Protein AF-A0A0S8BX78-F1 (afdb_monomer_lite)

Secondary structure (DSSP, 8-state):
------PPP-------------------------------HHHHHHHHHHHHHHHHHHHTT-HHHHHHHHHHHHHHS--HHHHHHHHHHHHHHT-HHHHHHHHHHHHHH-TT-HHHHHHHHHHHHHHHTTSEEEEEEESS--EEEETTEEESSSEEEE-TTS-EEEEEEETTEEEEEEE---TT-EEEEEE-PPPPPPPPPBPHHHHHHHHHHHHHHHHHHHHHHHHHHHTHHHHHHHHHHHTS-----TTSPPHHHHHHHHHHHHHHHHHHHHHHHHHHHHHHHHHHHHHHHB--S---S---S--EEEEEEEETTEEEEEEEE--

Sequence (327 aa):
METTARYPCWVALTALTVSLFVGVGARAQDTGQGRVEQASVEDRAKAAEAYDEGTAAYLAQDYDLAAHWFERAYRLVPTSAALLQAVRAYHKAGESIGAANLALELRNSYPNDERARAASDAVIESVKAENVLVDVRCDEQCTIEVDGTVLRHPVFFTTPDVEHSIKAAFASGETSTFVKGSPGDSEDLTLRAPVPPPPPPIPRSAFFSSLGATVALGAVTVWSGIDANKGVSAYESAARSASSPGINDGDSPTPAEQAQALLEDGQSAERRTNILIGVTAAMAATTAVLGVFTNWKGESRERASKRVEPSIGVTKRGGAVALKGRF

Foldseek 3Di:
DDDDDDDDDDDPDPPPPPDPDPDPDPDPPPPPDDDPPPQDPVLQVQLVVLQVQLVVCVVVVVLVSSLVSLVSSCVSPNDLVSLLSNLVSCVSVVVLQSSLLSLVVSCVVCVPPPVSVVSNVVSNVVQQQQWEKEAEAEPDDWFKDKQNRTDPHRIGTDHAPDKIKIKIQDPQGIDIDIDHHHGNHYHYHYDYRPDRDDPDFQEVVVLVVLVVVLVVLVVVLVVLVVVLVVLVVVLVVLVVQLVDPDDDDDDDPRSVSSNVVSVVVSVVSVVVSVVSVVVSVVSVVVSVVSVVRHPPPDPDPPDPDKDFDWDWDQDPVGIDIDTDIDD

Structure (mmCIF, N/CA/C/O backbone):
data_AF-A0A0S8BX78-F1
#
_entry.id   AF-A0A0S8BX78-F1
#
loop_
_atom_site.group_PDB
_atom_site.id
_atom_site.type_symbol
_atom_site.label_atom_id
_atom_site.label_alt_id
_atom_site.label_comp_id
_atom_site.label_asym_id
_atom_site.label_entity_id
_atom_site.label_seq_id
_atom_site.pdbx_PDB_ins_code
_atom_site.Cartn_x
_atom_site.Cartn_y
_atom_site.Cartn_z
_atom_site.occupancy
_atom_site.B_iso_or_equiv
_atom_site.auth_seq_id
_atom_site.auth_comp_id
_atom_site.auth_asym_id
_atom_site.auth_atom_id
_atom_site.pdbx_PDB_model_num
ATOM 1 N N . MET A 1 1 ? 18.422 55.596 1.328 1.00 46.06 1 MET A N 1
ATOM 2 C CA . MET A 1 1 ? 19.528 54.634 1.130 1.00 46.06 1 MET A CA 1
ATOM 3 C C . MET A 1 1 ? 18.883 53.288 0.870 1.00 46.06 1 MET A C 1
ATOM 5 O O . MET A 1 1 ? 18.581 52.561 1.803 1.00 46.06 1 MET A O 1
ATOM 9 N N . GLU A 1 2 ? 18.540 53.050 -0.391 1.00 42.41 2 GLU A N 1
ATOM 10 C CA . GLU A 1 2 ? 17.845 51.849 -0.849 1.00 42.41 2 GLU A CA 1
ATOM 11 C C . GLU A 1 2 ? 18.885 50.836 -1.326 1.00 42.41 2 GLU A C 1
ATOM 13 O O . GLU A 1 2 ? 19.679 51.117 -2.224 1.00 42.41 2 GLU A O 1
ATOM 18 N N . THR A 1 3 ? 18.914 49.667 -0.697 1.00 49.56 3 THR A N 1
ATOM 19 C CA . THR A 1 3 ? 19.756 48.536 -1.086 1.00 49.56 3 THR A CA 1
ATOM 20 C C . THR A 1 3 ? 18.933 47.570 -1.932 1.00 49.56 3 THR A C 1
ATOM 22 O O . THR A 1 3 ? 18.225 46.704 -1.429 1.00 49.56 3 THR A O 1
ATOM 25 N N . THR A 1 4 ? 19.029 47.716 -3.252 1.00 52.94 4 THR A N 1
ATOM 26 C CA . THR A 1 4 ? 18.496 46.759 -4.229 1.00 52.94 4 THR A CA 1
ATOM 27 C C . THR A 1 4 ? 19.297 45.456 -4.198 1.00 52.94 4 THR A C 1
ATOM 29 O O . THR A 1 4 ? 20.439 45.412 -4.664 1.00 52.94 4 THR A O 1
ATOM 32 N N . ALA A 1 5 ? 18.691 44.389 -3.676 1.00 51.84 5 ALA A N 1
ATOM 33 C CA . ALA A 1 5 ? 19.194 43.024 -3.780 1.00 51.84 5 ALA A CA 1
ATOM 34 C C . ALA A 1 5 ? 18.906 42.464 -5.185 1.00 51.84 5 ALA A C 1
ATOM 36 O O . ALA A 1 5 ? 17.756 42.363 -5.610 1.00 51.84 5 ALA A O 1
ATOM 37 N N . ARG A 1 6 ? 19.967 42.120 -5.922 1.00 51.84 6 ARG A N 1
ATOM 38 C CA . ARG A 1 6 ? 19.891 41.440 -7.222 1.00 51.84 6 ARG A CA 1
ATOM 39 C C . ARG A 1 6 ? 19.788 39.933 -6.993 1.00 51.84 6 ARG A C 1
ATOM 41 O O . ARG A 1 6 ? 20.733 39.329 -6.493 1.00 51.84 6 ARG A O 1
ATOM 48 N N . TYR A 1 7 ? 18.671 39.333 -7.389 1.00 46.53 7 TYR A N 1
ATOM 49 C CA . TYR A 1 7 ? 18.535 37.879 -7.485 1.00 46.53 7 TYR A CA 1
ATOM 50 C C . TYR A 1 7 ? 19.183 37.370 -8.786 1.00 46.53 7 TYR A C 1
ATOM 52 O O . TYR A 1 7 ? 19.018 38.010 -9.829 1.00 46.53 7 TYR A O 1
ATOM 60 N N . PRO A 1 8 ? 19.918 36.243 -8.764 1.00 50.59 8 PRO A N 1
ATOM 61 C CA . PRO A 1 8 ? 20.434 35.629 -9.975 1.00 50.59 8 PRO A CA 1
ATOM 62 C C . PRO A 1 8 ? 19.311 34.937 -10.756 1.00 50.59 8 PRO A C 1
ATOM 64 O O . PRO A 1 8 ? 18.471 34.221 -10.213 1.00 50.59 8 PRO A O 1
ATOM 67 N N . CYS A 1 9 ? 19.337 35.201 -12.057 1.00 40.66 9 CYS A N 1
ATOM 68 C CA . CYS A 1 9 ? 18.458 34.692 -13.095 1.00 40.66 9 CYS A CA 1
ATOM 69 C C . CYS A 1 9 ? 18.459 33.153 -13.111 1.00 40.66 9 CYS A C 1
ATOM 71 O O . CYS A 1 9 ? 19.505 32.532 -13.307 1.00 40.66 9 CYS A O 1
ATOM 73 N N . TRP A 1 10 ? 17.290 32.543 -12.906 1.00 40.41 10 TRP A N 1
ATOM 74 C CA . TRP A 1 10 ? 17.078 31.114 -13.113 1.00 40.41 10 TRP A CA 1
ATOM 75 C C . TRP A 1 10 ? 17.166 30.808 -14.610 1.00 40.41 10 TRP A C 1
ATOM 77 O O . TRP A 1 10 ? 16.318 31.225 -15.398 1.00 40.41 10 TRP A O 1
ATOM 87 N N . VAL A 1 11 ? 18.209 30.079 -15.001 1.00 45.53 11 VAL A N 1
ATOM 88 C CA . VAL A 1 11 ? 18.328 29.494 -16.336 1.00 45.53 11 VAL A CA 1
ATOM 89 C C . VAL A 1 11 ? 17.288 28.382 -16.442 1.00 45.53 11 VAL A C 1
ATOM 91 O O . VAL A 1 11 ? 17.397 27.348 -15.784 1.00 45.53 11 VAL A O 1
ATOM 94 N N . ALA A 1 12 ? 16.265 28.620 -17.259 1.00 45.59 12 ALA A N 1
ATOM 95 C CA . ALA A 1 12 ? 15.307 27.613 -17.681 1.00 45.59 12 ALA A CA 1
ATOM 96 C C . ALA A 1 12 ? 16.049 26.515 -18.458 1.00 45.59 12 ALA A C 1
ATOM 98 O O . ALA A 1 12 ? 16.457 26.710 -19.603 1.00 45.59 12 ALA A O 1
ATOM 99 N N . LEU A 1 13 ? 16.259 25.369 -17.809 1.00 44.03 13 LEU A N 1
ATOM 100 C CA . LEU A 1 13 ? 16.788 24.171 -18.444 1.00 44.03 13 LEU A CA 1
ATOM 101 C C . LEU A 1 13 ? 15.640 23.511 -19.219 1.00 44.03 13 LEU A C 1
ATOM 103 O O . LEU A 1 13 ? 14.789 22.826 -18.655 1.00 44.03 13 LEU A O 1
ATOM 107 N N . THR A 1 14 ? 15.586 23.761 -20.521 1.00 44.47 14 THR A N 1
ATOM 108 C CA . THR A 1 14 ? 14.726 23.034 -21.452 1.00 44.47 14 THR A CA 1
ATOM 109 C C . THR A 1 14 ? 15.216 21.591 -21.551 1.00 44.47 14 THR A C 1
ATOM 111 O O . THR A 1 14 ? 16.241 21.295 -22.164 1.00 44.47 14 THR A O 1
ATOM 114 N N . ALA A 1 15 ? 14.489 20.673 -20.915 1.00 39.81 15 ALA A N 1
ATOM 115 C CA . ALA A 1 15 ? 14.693 19.241 -21.069 1.00 39.81 15 ALA A CA 1
ATOM 116 C C . ALA A 1 15 ? 14.306 18.827 -22.498 1.00 39.81 15 ALA A C 1
ATOM 118 O O . ALA A 1 15 ? 13.129 18.691 -22.826 1.00 39.81 15 ALA A O 1
ATOM 119 N N . LEU A 1 16 ? 15.308 18.652 -23.360 1.00 41.78 16 LEU A N 1
ATOM 120 C CA . LEU A 1 16 ? 15.144 18.058 -24.682 1.00 41.78 16 LEU A CA 1
ATOM 121 C C . LEU A 1 16 ? 15.186 16.529 -24.522 1.00 41.78 16 LEU A C 1
ATOM 123 O O . LEU A 1 16 ? 16.234 15.894 -24.621 1.00 41.78 16 LEU A O 1
ATOM 127 N N . THR A 1 17 ? 14.041 15.931 -24.205 1.00 40.44 17 THR A N 1
ATOM 128 C CA . THR A 1 17 ? 13.847 14.476 -24.177 1.00 40.44 17 THR A CA 1
ATOM 129 C C . THR A 1 17 ? 13.795 13.938 -25.608 1.00 40.44 17 THR A C 1
ATOM 131 O O . THR A 1 17 ? 12.734 13.820 -26.216 1.00 40.44 17 THR A O 1
ATOM 134 N N . VAL A 1 18 ? 14.955 13.583 -26.165 1.00 43.44 18 VAL A N 1
ATOM 135 C CA .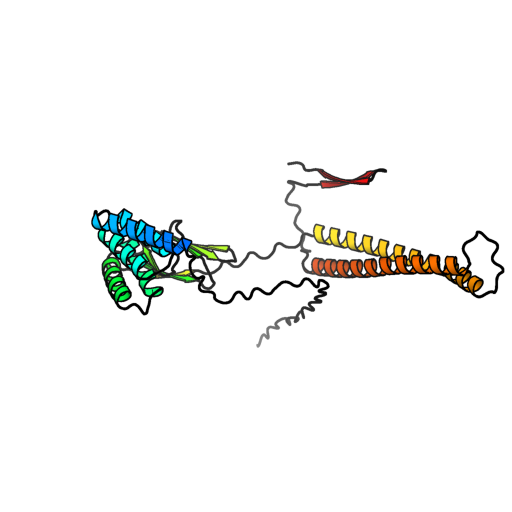 VAL A 1 18 ? 15.037 12.779 -27.395 1.00 43.44 18 VAL A CA 1
ATOM 136 C C . VAL A 1 18 ? 14.676 11.337 -27.044 1.00 43.44 18 VAL A C 1
ATOM 138 O O . VAL A 1 18 ? 15.519 10.535 -26.651 1.00 43.44 18 VAL A O 1
ATOM 141 N N . SER A 1 19 ? 13.388 11.020 -27.154 1.00 39.34 19 SER A N 1
ATOM 142 C CA . SER A 1 19 ? 12.871 9.656 -27.037 1.00 39.34 19 SER A CA 1
ATOM 143 C C . SER A 1 19 ? 12.977 8.958 -28.395 1.00 39.34 19 SER A C 1
ATOM 145 O O . SER A 1 19 ? 12.055 9.016 -29.203 1.00 39.34 19 SER A O 1
ATOM 147 N N . LEU A 1 20 ? 14.104 8.297 -28.665 1.00 45.53 20 LEU A N 1
ATOM 148 C CA . LEU A 1 20 ? 14.215 7.331 -29.763 1.00 45.53 20 LEU A CA 1
ATOM 149 C C . LEU A 1 20 ? 13.703 5.968 -29.273 1.00 45.53 20 LEU A C 1
ATOM 151 O O . LEU A 1 20 ? 14.467 5.109 -28.843 1.00 45.53 20 LEU A O 1
ATOM 155 N N . PHE A 1 21 ? 12.382 5.787 -29.325 1.00 41.75 21 PHE A N 1
ATOM 156 C CA . PHE A 1 21 ? 11.747 4.475 -29.213 1.00 41.75 21 PHE A CA 1
ATOM 157 C C . PHE A 1 21 ? 11.795 3.780 -30.579 1.00 41.75 21 PHE A C 1
ATOM 159 O O . PHE A 1 21 ? 10.963 4.041 -31.444 1.00 41.75 21 PHE A O 1
ATOM 166 N N . VAL A 1 22 ? 12.741 2.858 -30.768 1.00 48.12 22 VAL A N 1
ATOM 167 C CA . VAL A 1 22 ? 12.609 1.791 -31.771 1.00 48.12 22 VAL A CA 1
ATOM 168 C C . VAL A 1 22 ? 12.434 0.484 -31.012 1.00 48.12 22 VAL A C 1
ATOM 170 O O . VAL A 1 22 ? 13.380 -0.098 -30.494 1.00 48.12 22 VAL A O 1
ATOM 173 N N . GLY A 1 23 ? 11.175 0.074 -30.901 1.00 44.00 23 GLY A N 1
ATOM 174 C CA . GLY A 1 23 ? 10.747 -1.139 -30.222 1.00 44.00 23 GLY A CA 1
ATOM 175 C C . GLY A 1 23 ? 9.238 -1.285 -30.347 1.00 44.00 23 GLY A C 1
ATOM 176 O O . GLY A 1 23 ? 8.506 -1.010 -29.401 1.00 44.00 23 GLY A O 1
ATOM 177 N N . VAL A 1 24 ? 8.779 -1.680 -31.538 1.00 45.78 24 VAL A N 1
ATOM 178 C CA . VAL A 1 24 ? 7.400 -2.112 -31.798 1.00 45.78 24 VAL A CA 1
ATOM 179 C C . VAL A 1 24 ? 7.182 -3.430 -31.052 1.00 45.78 24 VAL A C 1
ATOM 181 O O . VAL A 1 24 ? 7.385 -4.513 -31.586 1.00 45.78 24 VAL A O 1
ATOM 184 N N . GLY A 1 25 ? 6.832 -3.331 -29.776 1.00 45.66 25 GLY A N 1
ATOM 185 C CA . GLY A 1 25 ? 6.229 -4.409 -29.008 1.00 45.66 25 GLY A CA 1
ATOM 186 C C . GLY A 1 25 ? 4.798 -4.002 -28.717 1.00 45.66 25 GLY A C 1
ATOM 187 O O . GLY A 1 25 ? 4.579 -3.092 -27.920 1.00 45.66 25 GLY A O 1
ATOM 188 N N . ALA A 1 26 ? 3.834 -4.645 -29.375 1.00 42.53 26 ALA A N 1
ATOM 189 C CA . ALA A 1 26 ? 2.419 -4.515 -29.059 1.00 42.53 26 ALA A CA 1
ATOM 190 C C . ALA A 1 26 ? 2.183 -5.001 -27.620 1.00 42.53 26 ALA A C 1
ATOM 192 O O . ALA A 1 26 ? 1.949 -6.181 -27.372 1.00 42.53 26 ALA A O 1
ATOM 193 N N . ARG A 1 27 ? 2.303 -4.095 -26.648 1.00 45.88 27 ARG A N 1
ATOM 194 C CA . ARG A 1 27 ? 1.786 -4.300 -25.299 1.00 45.88 27 ARG A CA 1
ATOM 195 C C . ARG A 1 27 ? 0.329 -3.877 -25.327 1.00 45.88 27 ARG A C 1
ATOM 197 O O . ARG A 1 27 ? 0.034 -2.696 -25.495 1.00 45.88 27 ARG A O 1
ATOM 204 N N . ALA A 1 28 ? -0.557 -4.861 -25.209 1.00 44.25 28 ALA A N 1
ATOM 205 C CA . ALA A 1 28 ? -1.954 -4.638 -24.886 1.00 44.25 28 ALA A CA 1
ATOM 206 C C . ALA A 1 28 ? -2.015 -3.711 -23.664 1.00 44.25 28 ALA A C 1
ATOM 208 O O . ALA A 1 28 ? -1.487 -4.035 -22.600 1.00 44.25 28 ALA A O 1
ATOM 209 N N . GLN A 1 29 ? -2.579 -2.523 -23.862 1.00 44.28 29 GLN A N 1
ATOM 210 C CA . GLN A 1 29 ? -2.921 -1.616 -22.781 1.00 44.28 29 GLN A CA 1
ATOM 211 C C . GLN A 1 29 ? -4.093 -2.250 -22.037 1.00 44.28 29 GLN A C 1
ATOM 213 O O . GLN A 1 29 ? -5.240 -2.139 -22.461 1.00 44.28 29 GLN A O 1
ATOM 218 N N . ASP A 1 30 ? -3.780 -2.968 -20.963 1.00 44.75 30 ASP A N 1
ATOM 219 C CA . ASP A 1 30 ? -4.755 -3.338 -19.951 1.00 44.75 30 ASP A CA 1
ATOM 220 C C . ASP A 1 30 ? -5.164 -2.046 -19.237 1.00 44.75 30 ASP A C 1
ATOM 222 O O . ASP A 1 30 ? -4.417 -1.458 -18.450 1.00 44.75 30 ASP A O 1
ATOM 226 N N . THR A 1 31 ? -6.308 -1.507 -19.641 1.00 45.69 31 THR A N 1
ATOM 227 C CA . THR A 1 31 ? -6.918 -0.331 -19.033 1.00 45.69 31 THR A CA 1
ATOM 228 C C . THR A 1 31 ? -7.372 -0.700 -17.626 1.00 45.69 31 THR A C 1
ATOM 230 O O . THR A 1 31 ? -8.485 -1.183 -17.429 1.00 45.69 31 THR A O 1
ATOM 233 N N . GLY A 1 32 ? -6.499 -0.456 -16.647 1.00 43.47 32 GLY A N 1
ATOM 234 C CA . GLY A 1 32 ? -6.769 -0.537 -15.212 1.00 43.47 32 GLY A CA 1
ATOM 235 C C . GLY A 1 32 ? -7.762 0.529 -14.746 1.00 43.47 32 GLY A C 1
ATOM 236 O O . GLY A 1 32 ? -7.410 1.444 -14.008 1.00 43.47 32 GLY A O 1
ATOM 237 N N . GLN A 1 33 ? -9.012 0.420 -15.191 1.00 39.88 33 GLN A N 1
ATOM 238 C CA . GLN A 1 33 ? -10.144 1.185 -14.684 1.00 39.88 33 GLN A CA 1
ATOM 239 C C . GLN A 1 33 ? -11.211 0.225 -14.149 1.00 39.88 33 GLN A C 1
ATOM 241 O O . GLN A 1 33 ? -11.991 -0.355 -14.896 1.00 39.88 33 GLN A O 1
ATOM 246 N N . GLY A 1 34 ? -11.254 0.102 -12.820 1.00 41.03 34 GLY A N 1
ATOM 247 C CA . GLY A 1 34 ? -12.516 0.035 -12.081 1.00 41.03 34 GLY A CA 1
ATOM 248 C C . GLY A 1 34 ? -13.392 -1.198 -12.282 1.00 41.03 34 GLY A C 1
ATOM 249 O O . GLY A 1 34 ? -14.615 -1.075 -12.273 1.00 41.03 34 GLY A O 1
ATOM 250 N N . ARG A 1 35 ? -12.814 -2.396 -12.398 1.00 40.59 35 ARG A N 1
ATOM 251 C CA . ARG A 1 35 ? -13.567 -3.598 -12.033 1.00 40.59 35 ARG A CA 1
ATOM 252 C C . ARG A 1 35 ? -13.626 -3.594 -10.509 1.00 40.59 35 ARG A C 1
ATOM 254 O O . ARG A 1 35 ? -12.611 -3.817 -9.863 1.00 40.59 35 ARG A O 1
ATOM 261 N N . VAL A 1 36 ? -14.799 -3.335 -9.933 1.00 51.31 36 VAL A N 1
ATOM 262 C CA . VAL A 1 36 ? -15.141 -3.985 -8.663 1.00 51.31 36 VAL A CA 1
ATOM 263 C C . VAL A 1 36 ? -14.897 -5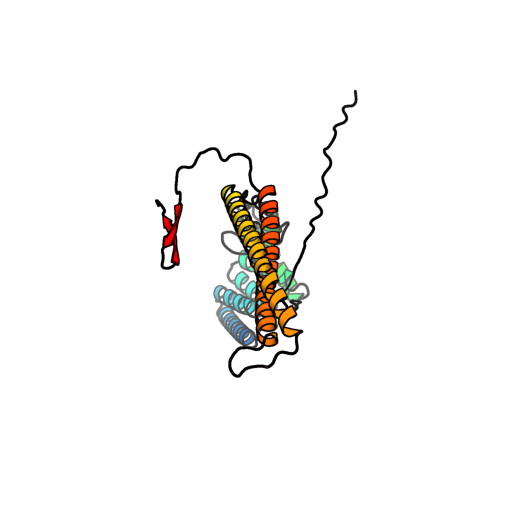.458 -8.954 1.00 51.31 36 VAL A C 1
ATOM 265 O O . VAL A 1 36 ? -15.633 -6.044 -9.751 1.00 51.31 36 VAL A O 1
ATOM 268 N N . GLU A 1 37 ? -13.763 -5.982 -8.495 1.00 58.84 37 GLU A N 1
ATOM 269 C CA . GLU A 1 37 ? -13.347 -7.350 -8.752 1.00 58.84 37 GLU A CA 1
ATOM 270 C C . GLU A 1 37 ? -14.472 -8.215 -8.203 1.00 58.84 37 GLU A C 1
ATOM 272 O O . GLU A 1 37 ? -14.696 -8.287 -6.997 1.00 58.84 37 GLU A O 1
ATOM 277 N N . GLN A 1 38 ? -15.321 -8.715 -9.104 1.00 74.25 38 GLN A N 1
ATOM 278 C CA . GLN A 1 38 ? -16.471 -9.499 -8.703 1.00 74.25 38 GLN A CA 1
ATOM 279 C C . GLN A 1 38 ? -15.888 -10.722 -8.019 1.00 74.25 38 GLN A C 1
ATOM 281 O O . GLN A 1 38 ? -15.295 -11.555 -8.702 1.00 74.25 38 GLN A O 1
ATOM 286 N N . ALA A 1 39 ? -16.037 -10.788 -6.692 1.00 84.94 39 ALA A N 1
ATOM 287 C CA . ALA A 1 39 ? -15.497 -11.871 -5.885 1.00 84.94 39 ALA A CA 1
ATOM 288 C C . ALA A 1 39 ? -15.790 -13.204 -6.569 1.00 84.94 39 ALA A C 1
ATOM 290 O O . ALA A 1 39 ? -16.922 -13.414 -7.052 1.00 84.94 39 ALA A O 1
ATOM 291 N N . SER A 1 40 ? -14.768 -14.055 -6.657 1.00 93.25 40 SER A N 1
ATOM 292 C CA . SER A 1 40 ? -14.866 -15.314 -7.382 1.00 93.25 40 SER A CA 1
ATOM 293 C C . SER A 1 40 ? -15.973 -16.187 -6.779 1.00 93.25 40 SER A C 1
ATOM 295 O O . SER A 1 40 ? -16.384 -16.009 -5.630 1.00 93.25 40 SER A O 1
ATOM 297 N N . VAL A 1 41 ? -16.498 -17.138 -7.557 1.00 94.19 41 VAL A N 1
ATOM 298 C CA . VAL A 1 41 ? -17.489 -18.099 -7.034 1.00 94.19 41 VAL A CA 1
ATOM 299 C C . VAL A 1 41 ? -16.920 -18.850 -5.824 1.00 94.19 41 VAL A C 1
ATOM 301 O O . VAL A 1 41 ? -17.645 -19.106 -4.865 1.00 94.19 41 VAL A O 1
ATOM 304 N N . GLU A 1 42 ? -15.618 -19.135 -5.847 1.00 95.62 42 GLU A N 1
ATOM 305 C CA . GLU A 1 42 ? -14.897 -19.769 -4.747 1.00 95.62 42 GLU A CA 1
ATOM 306 C C . GLU A 1 42 ? -14.849 -18.881 -3.493 1.00 95.62 42 GLU A C 1
ATOM 308 O O . GLU A 1 42 ? -15.159 -19.359 -2.402 1.00 95.62 42 GLU A O 1
ATOM 313 N N . ASP A 1 43 ? -14.547 -17.586 -3.631 1.00 95.69 43 ASP A N 1
ATOM 314 C CA . ASP A 1 43 ? -14.509 -16.655 -2.492 1.00 95.69 43 ASP A CA 1
ATOM 315 C C . ASP A 1 43 ? -15.885 -16.483 -1.852 1.00 95.69 43 ASP A C 1
ATOM 317 O O . ASP A 1 43 ? -15.998 -16.427 -0.629 1.00 95.69 43 ASP A O 1
ATOM 321 N N . ARG A 1 44 ? -16.953 -16.472 -2.660 1.00 95.94 44 ARG A N 1
ATOM 322 C CA . ARG A 1 44 ? -18.334 -16.430 -2.152 1.00 95.94 44 ARG A CA 1
ATOM 323 C C . ARG A 1 44 ? -18.696 -17.678 -1.362 1.00 95.94 44 ARG A C 1
ATOM 325 O O . ARG A 1 44 ? -19.341 -17.552 -0.326 1.00 95.94 44 ARG A O 1
ATOM 332 N N . ALA A 1 45 ? -18.280 -18.857 -1.823 1.00 96.88 45 ALA A N 1
ATOM 333 C CA . ALA A 1 45 ? -18.506 -20.104 -1.098 1.00 96.88 45 ALA A CA 1
ATOM 334 C C . ALA A 1 45 ? -17.757 -20.111 0.246 1.00 96.88 45 ALA A C 1
ATOM 336 O O . ALA A 1 45 ? -18.365 -20.378 1.279 1.00 96.88 45 ALA A O 1
ATOM 337 N N . LYS A 1 46 ? -16.476 -19.717 0.251 1.00 97.88 46 LYS A N 1
ATOM 338 C CA . LYS A 1 46 ? -15.663 -19.598 1.475 1.00 97.88 46 LYS A CA 1
ATOM 339 C C . LYS A 1 46 ? -16.202 -18.542 2.444 1.00 97.88 46 LYS A C 1
ATOM 341 O O . LYS A 1 46 ? -16.124 -18.722 3.655 1.00 97.88 46 LYS A O 1
ATOM 346 N N . ALA A 1 47 ? -16.725 -17.429 1.930 1.00 97.69 47 ALA A N 1
ATOM 347 C CA . ALA A 1 47 ? -17.331 -16.389 2.754 1.00 97.69 47 ALA A CA 1
ATOM 348 C C . ALA A 1 47 ? -18.643 -16.858 3.393 1.00 97.69 47 ALA A C 1
ATOM 350 O O . ALA A 1 47 ? -18.878 -16.556 4.559 1.00 97.69 47 ALA A O 1
ATOM 351 N N . ALA A 1 48 ? -19.471 -17.607 2.655 1.00 98.06 48 ALA A N 1
ATOM 352 C CA . ALA A 1 48 ? -20.692 -18.206 3.188 1.00 98.06 48 ALA A CA 1
ATOM 353 C C . ALA A 1 48 ? -20.379 -19.217 4.300 1.00 98.06 48 ALA A C 1
ATOM 355 O O . ALA A 1 48 ? -20.932 -19.101 5.387 1.00 98.06 48 ALA A O 1
ATOM 356 N N . GLU A 1 49 ? -19.418 -20.117 4.071 1.00 98.38 49 GLU A N 1
ATOM 357 C CA . GLU A 1 49 ? -18.936 -21.065 5.086 1.00 98.38 49 GLU A CA 1
ATOM 358 C C . GLU A 1 49 ? -18.444 -20.338 6.348 1.00 98.38 49 GLU A C 1
ATOM 360 O O . GLU A 1 49 ? -18.886 -20.637 7.452 1.00 98.38 49 GLU A O 1
ATOM 365 N N . ALA A 1 50 ? -17.599 -19.311 6.196 1.00 98.56 50 ALA A N 1
ATOM 366 C CA . ALA A 1 50 ? -17.129 -18.514 7.329 1.00 98.56 50 ALA A CA 1
ATOM 367 C C . ALA A 1 50 ? -18.274 -17.792 8.068 1.00 98.56 50 ALA A C 1
ATOM 369 O O . ALA A 1 50 ? -18.229 -17.657 9.288 1.00 98.56 50 ALA A O 1
ATOM 370 N N . TYR A 1 51 ? -19.302 -17.325 7.358 1.00 98.62 51 TYR A N 1
ATOM 371 C CA . TYR A 1 51 ? -20.463 -16.683 7.975 1.00 98.62 51 TYR A CA 1
ATOM 372 C C . TYR A 1 51 ? -21.322 -17.685 8.765 1.00 98.62 51 TYR A C 1
ATOM 374 O O . TYR A 1 51 ? -21.820 -17.354 9.847 1.00 98.62 51 TYR A O 1
ATOM 382 N N . ASP A 1 52 ? -21.474 -18.908 8.255 1.00 98.62 52 ASP A N 1
ATOM 383 C CA . ASP A 1 52 ? -22.189 -19.992 8.930 1.00 98.62 52 ASP A CA 1
ATOM 384 C C . ASP A 1 52 ? -21.458 -20.415 10.215 1.00 98.62 52 ASP A C 1
ATOM 386 O O . ASP A 1 52 ? -22.084 -20.480 11.276 1.00 98.62 52 ASP A O 1
ATOM 390 N N . GLU A 1 53 ? -20.132 -20.584 10.159 1.00 98.75 53 GLU A N 1
ATOM 391 C CA . GLU A 1 53 ? -19.286 -20.855 11.334 1.00 98.75 53 GLU A CA 1
ATOM 392 C C . GLU A 1 53 ? -19.379 -19.728 12.377 1.00 98.75 53 GLU A C 1
ATOM 394 O O . GLU A 1 53 ? -19.565 -19.980 13.570 1.00 98.75 53 GLU A O 1
ATOM 399 N N . GLY A 1 54 ? -19.346 -18.465 11.934 1.00 98.62 54 GLY A N 1
ATOM 400 C CA . GLY A 1 54 ? -19.539 -17.312 12.817 1.00 98.62 54 GLY A CA 1
ATOM 401 C C . GLY A 1 54 ? -20.914 -17.303 13.484 1.00 98.62 54 GLY A C 1
ATOM 402 O O . GLY A 1 54 ? -21.034 -17.009 14.674 1.00 98.62 54 GLY A O 1
ATOM 403 N N . THR A 1 55 ? -21.959 -17.690 12.752 1.00 98.75 55 THR A N 1
ATOM 404 C CA . THR A 1 55 ? -23.324 -17.796 13.284 1.00 98.75 55 THR A CA 1
ATOM 405 C C . THR A 1 55 ? -23.435 -18.918 14.314 1.00 98.75 55 THR A C 1
ATOM 407 O O . THR A 1 55 ? -24.027 -18.712 15.375 1.00 98.75 55 THR A O 1
ATOM 410 N N . ALA A 1 56 ? -22.846 -20.084 14.040 1.00 98.62 56 ALA A N 1
ATOM 411 C CA . ALA A 1 56 ? -22.818 -21.207 14.970 1.00 98.62 56 ALA A CA 1
ATOM 412 C C . ALA A 1 56 ? -22.097 -20.838 16.279 1.00 98.62 56 ALA A C 1
ATOM 414 O O . ALA A 1 56 ? -22.659 -21.040 17.358 1.00 98.62 56 ALA A O 1
ATOM 415 N N . ALA A 1 57 ? -20.916 -20.216 16.192 1.00 98.69 57 ALA A N 1
ATOM 416 C CA . ALA A 1 57 ? -20.168 -19.725 17.352 1.00 98.69 57 ALA A CA 1
ATOM 417 C C . ALA A 1 57 ? -20.964 -18.675 18.150 1.00 98.69 57 ALA A C 1
ATOM 419 O O . ALA A 1 57 ? -21.067 -18.760 19.374 1.00 98.69 57 ALA A O 1
ATOM 420 N N . TYR A 1 58 ? -21.631 -17.742 17.463 1.0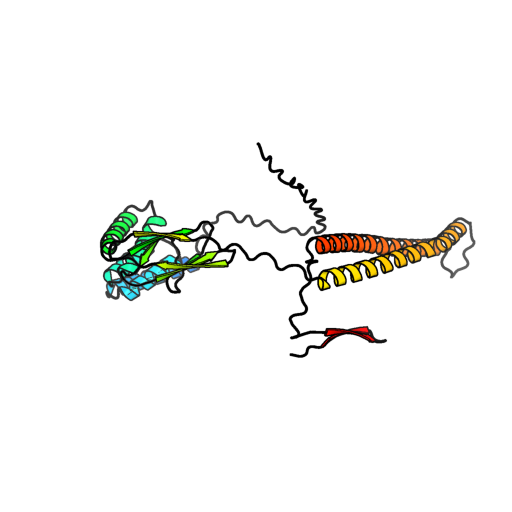0 98.69 58 TYR A N 1
ATOM 421 C CA . TYR A 1 58 ? -22.451 -16.714 18.108 1.00 98.69 58 TYR A CA 1
ATOM 422 C C . TYR A 1 58 ? -23.634 -17.312 18.883 1.00 98.69 58 TYR A C 1
ATOM 424 O O . TYR A 1 58 ? -23.949 -16.864 19.987 1.00 98.69 58 TYR A O 1
ATOM 432 N N . LEU A 1 59 ? -24.297 -18.328 18.319 1.00 98.31 59 LEU A N 1
ATOM 433 C CA . LEU A 1 59 ? -25.387 -19.055 18.979 1.00 98.31 59 LEU A CA 1
ATOM 434 C C . LEU A 1 59 ? -24.893 -19.869 20.180 1.00 98.31 59 LEU A C 1
ATOM 436 O O . LEU A 1 59 ? -25.616 -19.992 21.168 1.00 98.31 59 LEU A O 1
ATOM 440 N N . ALA A 1 60 ? -23.660 -20.372 20.117 1.00 98.50 60 ALA A N 1
ATOM 441 C CA . ALA A 1 60 ? -22.973 -21.017 21.231 1.00 98.50 60 ALA A CA 1
ATOM 442 C C . ALA A 1 60 ? -22.441 -20.025 22.288 1.00 98.50 60 ALA A C 1
ATOM 444 O O . ALA A 1 60 ? -21.869 -20.461 23.282 1.00 98.50 60 ALA A O 1
ATOM 445 N N . GLN A 1 61 ? -22.663 -18.715 22.103 1.00 98.25 61 GLN A N 1
ATOM 446 C CA . GLN A 1 61 ? -22.166 -17.625 22.956 1.00 98.25 61 GLN A CA 1
ATOM 447 C C . GLN A 1 61 ? -20.634 -17.489 22.993 1.00 98.25 61 GLN A C 1
ATOM 449 O O . GLN A 1 61 ? -20.103 -16.810 23.869 1.00 98.25 61 GLN A O 1
ATOM 454 N N . ASP A 1 62 ? -19.932 -18.078 22.023 1.00 98.50 62 ASP A N 1
ATOM 455 C CA . ASP A 1 62 ? -18.501 -17.868 21.805 1.00 98.50 62 ASP A CA 1
ATOM 456 C C . ASP A 1 62 ? -18.311 -16.645 20.897 1.00 98.50 62 ASP A C 1
ATOM 458 O O . ASP A 1 62 ? -18.175 -16.741 19.673 1.00 98.50 62 ASP A O 1
ATOM 462 N N . TYR A 1 63 ? -18.444 -15.461 21.498 1.00 98.56 63 TYR A N 1
ATOM 463 C CA . TYR A 1 63 ? -18.497 -14.203 20.756 1.00 98.56 63 TYR A CA 1
ATOM 464 C C . TYR A 1 63 ? -17.146 -13.792 20.162 1.00 98.56 63 TYR A C 1
ATOM 466 O O . TYR A 1 63 ? -17.143 -13.217 19.074 1.00 98.56 63 TYR A O 1
ATOM 474 N N . ASP A 1 64 ? -16.031 -14.125 20.816 1.00 98.25 64 ASP A N 1
ATOM 475 C CA . ASP A 1 64 ? -14.681 -13.892 20.289 1.00 98.25 64 ASP A CA 1
ATOM 476 C C . ASP A 1 64 ? -14.469 -14.679 18.989 1.00 98.25 64 ASP A C 1
ATOM 478 O O . ASP A 1 64 ? -14.143 -14.118 17.937 1.00 98.25 64 ASP A O 1
ATOM 482 N N . LEU A 1 65 ? -14.755 -15.987 19.018 1.00 98.38 65 LEU A N 1
ATOM 483 C CA . LEU A 1 65 ? -14.636 -16.840 17.838 1.00 98.38 65 LEU A CA 1
ATOM 484 C C . LEU A 1 65 ? -15.606 -16.413 16.731 1.00 98.38 65 LEU A C 1
ATOM 486 O O . LEU A 1 65 ? -15.230 -16.367 15.556 1.00 98.38 65 LEU A O 1
ATOM 490 N N . ALA A 1 66 ? -16.845 -16.070 17.093 1.00 98.69 66 ALA A N 1
ATOM 491 C CA . ALA A 1 66 ? -17.834 -15.571 16.145 1.00 98.69 66 ALA A CA 1
ATOM 492 C C . ALA A 1 66 ? -17.342 -14.314 15.417 1.00 98.69 66 ALA A C 1
ATOM 494 O O . ALA A 1 66 ? -17.477 -14.214 14.196 1.00 98.69 66 ALA A O 1
ATOM 495 N N . ALA A 1 67 ? -16.744 -13.370 16.148 1.00 98.25 67 ALA A N 1
ATOM 496 C CA . ALA A 1 67 ? -16.236 -12.126 15.590 1.00 98.25 67 ALA A CA 1
ATOM 497 C C . ALA A 1 67 ? -15.144 -12.376 14.540 1.00 98.25 67 ALA A C 1
ATOM 499 O O . ALA A 1 67 ? -15.241 -11.871 13.417 1.00 98.25 67 ALA A O 1
ATOM 500 N N . HIS A 1 68 ? -14.176 -13.244 14.850 1.00 98.06 68 HIS A N 1
ATOM 501 C CA . HIS A 1 68 ? -13.121 -13.635 13.914 1.00 98.06 68 HIS A CA 1
ATOM 502 C C . HIS A 1 68 ? -13.661 -14.276 12.627 1.00 98.06 68 HIS A C 1
ATOM 504 O O . HIS A 1 68 ? -13.164 -13.995 11.528 1.00 98.06 68 HIS A O 1
ATOM 510 N N . TRP A 1 69 ? -14.685 -15.125 12.734 1.00 98.62 69 TRP A N 1
ATOM 511 C CA . TRP A 1 69 ? -15.329 -15.744 11.575 1.00 98.62 69 TRP A CA 1
ATOM 512 C C . TRP A 1 69 ? -16.087 -14.734 10.714 1.00 98.62 69 TRP A C 1
ATOM 514 O O . TRP A 1 69 ? -15.935 -14.740 9.489 1.00 98.62 69 TRP A O 1
ATOM 524 N N . PHE A 1 70 ? -16.832 -13.812 11.328 1.00 98.69 70 PHE A N 1
ATOM 525 C CA . PHE A 1 70 ? -17.522 -12.751 10.593 1.00 98.69 70 PHE A CA 1
ATOM 526 C C . PHE A 1 70 ? -16.550 -11.793 9.894 1.00 98.69 70 PHE A C 1
ATOM 528 O O . PHE A 1 70 ? -16.769 -11.438 8.734 1.00 98.69 70 PHE A O 1
ATOM 535 N N . GLU A 1 71 ? -15.432 -11.433 10.528 1.00 97.81 71 GLU A N 1
ATOM 536 C CA . GLU A 1 71 ? -14.362 -10.672 9.875 1.00 97.81 71 GLU A CA 1
ATOM 537 C C . GLU A 1 71 ? -13.725 -11.433 8.713 1.00 97.81 71 GLU A C 1
ATOM 539 O O . GLU A 1 71 ? -13.392 -10.851 7.680 1.00 97.81 71 GLU A O 1
ATOM 544 N N . ARG A 1 72 ? -13.529 -12.748 8.854 1.00 98.00 72 ARG A N 1
ATOM 545 C CA . ARG A 1 72 ? -13.036 -13.581 7.754 1.00 98.00 72 ARG A CA 1
ATOM 546 C C . ARG A 1 72 ? -14.016 -13.580 6.585 1.00 98.00 72 ARG A C 1
ATOM 548 O O . ARG A 1 72 ? -13.574 -13.390 5.454 1.00 98.00 72 ARG A O 1
ATOM 555 N N . ALA A 1 73 ? -15.312 -13.741 6.846 1.00 98.38 73 ALA A N 1
ATOM 556 C CA . ALA A 1 73 ? -16.349 -13.653 5.821 1.00 98.38 73 ALA A CA 1
ATOM 557 C C . ALA A 1 73 ? -16.310 -12.291 5.108 1.00 98.38 73 ALA A C 1
ATOM 559 O O . ALA A 1 73 ? -16.298 -12.242 3.880 1.00 98.38 73 ALA A O 1
ATOM 560 N N . TYR A 1 74 ? -16.187 -11.197 5.868 1.00 97.25 74 TYR A N 1
ATOM 561 C CA . TYR A 1 74 ? -16.061 -9.842 5.331 1.00 97.25 74 TYR A CA 1
ATOM 562 C C . TYR A 1 74 ? -14.793 -9.638 4.485 1.00 97.25 74 TYR A C 1
ATOM 564 O O . TYR A 1 74 ? -14.863 -9.054 3.406 1.00 97.25 74 TYR A O 1
ATOM 572 N N . ARG A 1 75 ? -13.636 -10.150 4.925 1.00 95.69 75 ARG A N 1
ATOM 573 C CA . ARG A 1 75 ? -12.377 -10.061 4.162 1.00 95.69 75 ARG A CA 1
ATOM 574 C C . ARG A 1 75 ? -12.428 -10.816 2.835 1.00 95.69 75 ARG A C 1
ATOM 576 O O . ARG A 1 75 ? -11.761 -10.399 1.895 1.00 95.69 75 ARG A O 1
ATOM 583 N N . LEU A 1 76 ? -13.175 -11.918 2.773 1.00 96.56 76 LEU A N 1
ATOM 584 C CA . LEU A 1 76 ? -13.366 -12.700 1.549 1.00 96.56 76 LEU A CA 1
ATOM 585 C C . LEU A 1 76 ? -14.361 -12.021 0.601 1.00 96.56 76 LEU A C 1
ATOM 587 O O . LEU A 1 76 ? -14.092 -11.891 -0.590 1.00 96.56 76 LEU A O 1
ATOM 591 N N . VAL A 1 77 ? -15.506 -11.581 1.130 1.00 97.06 77 VAL A N 1
ATOM 592 C CA . VAL A 1 77 ? -16.544 -10.875 0.372 1.00 97.06 77 VAL A CA 1
ATOM 593 C C . VAL A 1 77 ? -17.090 -9.719 1.219 1.00 97.06 77 VAL A C 1
ATOM 595 O O . VAL A 1 77 ? -17.940 -9.942 2.089 1.00 97.06 77 VAL A O 1
ATOM 598 N N . PRO A 1 78 ? -16.645 -8.473 0.963 1.00 96.19 78 PRO A N 1
ATOM 599 C CA . PRO A 1 78 ? -17.084 -7.312 1.727 1.00 96.19 78 PRO A CA 1
ATOM 600 C C . PRO A 1 78 ? -18.598 -7.100 1.626 1.00 96.19 78 PRO A C 1
ATOM 602 O O . PRO A 1 78 ? -19.138 -6.826 0.553 1.00 96.19 78 PRO A O 1
ATOM 605 N N . THR A 1 79 ? -19.293 -7.233 2.758 1.00 97.00 79 THR A N 1
ATOM 606 C CA . THR A 1 79 ? -20.730 -6.955 2.892 1.00 97.00 79 THR A CA 1
ATOM 607 C C . THR A 1 79 ? -21.026 -6.250 4.216 1.00 97.00 79 THR A C 1
ATOM 609 O O . THR A 1 79 ? -20.392 -6.545 5.233 1.00 97.00 79 THR A O 1
ATOM 612 N N . SER A 1 80 ? -22.027 -5.358 4.234 1.00 97.75 80 SER A N 1
ATOM 613 C CA . SER A 1 80 ? -22.447 -4.676 5.469 1.00 97.75 80 SER A CA 1
ATOM 614 C C . SER A 1 80 ? -22.956 -5.661 6.522 1.00 97.75 80 SER A C 1
ATOM 616 O O . SER A 1 80 ? -22.708 -5.473 7.708 1.00 97.75 80 SER A O 1
ATOM 618 N N . ALA A 1 81 ? -23.614 -6.747 6.098 1.00 97.75 81 ALA A N 1
ATOM 619 C CA . ALA A 1 81 ? -24.135 -7.776 6.990 1.00 97.75 81 ALA A CA 1
ATOM 620 C C . ALA A 1 81 ? -23.025 -8.501 7.768 1.00 97.75 81 ALA A C 1
ATOM 622 O O . ALA A 1 81 ? -23.122 -8.589 8.990 1.00 97.75 81 ALA A O 1
ATOM 623 N N . ALA A 1 82 ? -21.972 -8.982 7.094 1.00 98.31 82 ALA A N 1
ATOM 624 C CA . ALA A 1 82 ? -20.857 -9.663 7.758 1.00 98.31 82 ALA A CA 1
ATOM 625 C C . ALA A 1 82 ? -20.131 -8.732 8.737 1.00 98.31 82 ALA A C 1
ATOM 627 O O . ALA A 1 82 ? -19.938 -9.087 9.899 1.00 98.31 82 ALA A O 1
ATOM 628 N N . LEU A 1 83 ? -19.818 -7.507 8.305 1.00 98.12 83 LEU A N 1
ATOM 629 C CA . LEU A 1 83 ? -19.133 -6.532 9.151 1.00 98.12 83 LEU A CA 1
ATOM 630 C C . LEU A 1 83 ? -19.992 -6.092 10.351 1.00 98.12 83 LEU A C 1
ATOM 632 O O . LEU A 1 83 ? -19.490 -6.000 11.468 1.00 98.12 83 LEU A O 1
ATOM 636 N N . LEU A 1 84 ? -21.304 -5.908 10.169 1.00 98.44 84 LEU A N 1
ATOM 637 C CA . LEU A 1 84 ? -22.231 -5.618 11.268 1.00 98.44 84 LEU A CA 1
ATOM 638 C C . LEU A 1 84 ? -22.281 -6.754 12.303 1.00 98.44 84 LEU A C 1
ATOM 640 O O . LEU A 1 84 ? -22.384 -6.481 13.500 1.00 98.44 84 LEU A O 1
ATOM 644 N N . GLN A 1 85 ? -22.235 -8.019 11.873 1.00 98.56 85 GLN A N 1
ATOM 645 C CA . GLN A 1 85 ? -22.189 -9.143 12.814 1.00 98.56 85 GLN A CA 1
ATOM 646 C C . GLN A 1 85 ? -20.854 -9.213 13.556 1.00 98.56 85 GLN A C 1
ATOM 648 O O . GLN A 1 85 ? -20.871 -9.449 14.762 1.00 98.56 85 GLN A O 1
ATOM 653 N N . ALA A 1 86 ? -19.731 -8.922 12.890 1.00 98.50 86 ALA A N 1
ATOM 654 C CA . ALA A 1 86 ? -18.427 -8.817 13.546 1.00 98.50 86 ALA A CA 1
ATOM 655 C C . ALA A 1 86 ? -18.438 -7.747 14.654 1.00 98.50 86 ALA A C 1
ATOM 657 O O . ALA A 1 86 ? -18.094 -8.044 15.795 1.00 98.50 86 ALA A O 1
ATOM 658 N N . VAL A 1 87 ? -18.948 -6.542 14.360 1.00 98.38 87 VAL A N 1
ATOM 659 C CA . VAL A 1 87 ? -19.111 -5.455 15.350 1.00 98.38 87 VAL A CA 1
ATOM 660 C C . VAL A 1 87 ? -19.932 -5.917 16.558 1.00 98.38 87 VAL A C 1
ATOM 662 O O . VAL A 1 87 ? -19.549 -5.697 17.705 1.00 98.38 87 VAL A O 1
ATOM 665 N N . ARG A 1 88 ? -21.068 -6.584 16.319 1.00 98.06 88 ARG A N 1
ATOM 666 C CA . ARG A 1 88 ? -21.945 -7.081 17.393 1.00 98.06 88 ARG A CA 1
ATOM 667 C C . ARG A 1 88 ? -21.299 -8.182 18.224 1.00 98.06 88 ARG A C 1
ATOM 669 O O . ARG A 1 88 ? -21.580 -8.257 19.418 1.00 98.06 88 ARG A O 1
ATOM 676 N N . ALA A 1 89 ? -20.524 -9.057 17.594 1.00 98.44 89 ALA A N 1
ATOM 677 C CA . ALA A 1 89 ? -19.830 -10.147 18.260 1.00 98.44 89 ALA A CA 1
ATOM 678 C C . ALA A 1 89 ? -18.723 -9.600 19.173 1.00 98.44 89 ALA A C 1
ATOM 680 O O . ALA A 1 89 ? -18.800 -9.832 20.375 1.00 98.44 89 ALA A O 1
ATOM 681 N N . TYR A 1 90 ? -17.820 -8.747 18.670 1.00 98.38 90 TYR A N 1
ATOM 682 C CA . TYR A 1 90 ? -16.795 -8.106 19.508 1.00 98.38 90 TYR A CA 1
ATOM 683 C C . TYR A 1 90 ? -17.384 -7.287 20.655 1.00 98.38 90 TYR A C 1
ATOM 685 O O . TYR A 1 90 ? -16.929 -7.386 21.793 1.00 98.38 90 TYR A O 1
ATOM 693 N N . HIS A 1 91 ? -18.458 -6.534 20.398 1.00 97.56 91 HIS A N 1
ATOM 694 C CA . HIS A 1 91 ? -19.114 -5.769 21.455 1.00 97.56 91 HIS A CA 1
ATOM 695 C C . HIS A 1 91 ? -19.647 -6.678 22.576 1.00 97.56 91 HIS A C 1
ATOM 697 O O . HIS A 1 91 ? -19.516 -6.350 23.752 1.00 97.56 91 HIS A O 1
ATOM 703 N N . LYS A 1 92 ? -20.210 -7.845 22.233 1.00 97.88 92 LYS A N 1
ATOM 704 C CA . LYS A 1 92 ? -20.673 -8.833 23.220 1.00 97.88 92 LYS A CA 1
ATOM 705 C C . LYS A 1 92 ? -19.546 -9.596 23.911 1.00 97.88 92 LYS A C 1
ATOM 707 O O . LYS A 1 92 ? -19.746 -10.033 25.040 1.00 97.88 92 LYS A O 1
ATOM 712 N N . ALA A 1 93 ? -18.405 -9.755 23.249 1.00 98.25 93 ALA A N 1
ATOM 713 C CA . ALA A 1 93 ? -17.203 -10.331 23.839 1.00 98.25 93 ALA A CA 1
ATOM 714 C C . ALA A 1 93 ? -16.525 -9.388 24.854 1.00 98.25 93 ALA A C 1
ATOM 716 O O . ALA A 1 93 ? -15.690 -9.816 25.643 1.00 98.25 93 ALA A O 1
ATOM 717 N N . GLY A 1 94 ? -16.909 -8.106 24.872 1.00 97.06 94 GLY A N 1
ATOM 718 C CA . GLY A 1 94 ? -16.287 -7.084 25.714 1.00 97.06 94 GLY A CA 1
ATOM 719 C C . GLY A 1 94 ? -15.065 -6.423 25.072 1.00 97.06 94 GLY A C 1
ATOM 720 O O . GLY A 1 94 ? -14.436 -5.576 25.703 1.00 97.06 94 GLY A O 1
ATOM 721 N N . GLU A 1 95 ? -14.754 -6.737 23.812 1.00 97.31 95 GLU A N 1
ATOM 722 C CA . GLU A 1 95 ? -13.697 -6.076 23.045 1.00 97.31 95 GLU A CA 1
ATOM 723 C C . GLU A 1 95 ? -14.216 -4.756 22.446 1.00 97.31 95 GLU A C 1
ATOM 725 O O . GLU A 1 95 ? -14.489 -4.621 21.250 1.00 97.31 95 GLU A O 1
ATOM 730 N N . SER A 1 96 ? -14.402 -3.764 23.316 1.00 96.44 96 SER A N 1
ATOM 731 C CA . SER A 1 96 ? -15.022 -2.475 22.987 1.00 96.44 96 SER A CA 1
ATOM 732 C C . SER A 1 96 ? -14.267 -1.698 21.902 1.00 96.44 96 SER A C 1
ATOM 734 O O . SER A 1 96 ? -14.890 -1.218 20.953 1.00 96.44 96 SER A O 1
ATOM 736 N N . ILE A 1 97 ? -12.935 -1.616 21.992 1.00 96.88 97 ILE A N 1
ATOM 737 C CA . ILE A 1 97 ? -12.092 -0.905 21.015 1.00 96.88 97 ILE A CA 1
ATOM 738 C C . ILE A 1 97 ? -12.162 -1.577 19.638 1.00 96.88 97 ILE A C 1
ATOM 740 O O . ILE A 1 97 ? -12.397 -0.895 18.639 1.00 96.88 97 ILE A O 1
ATOM 744 N N . GLY A 1 98 ? -12.016 -2.906 19.576 1.00 95.94 98 GLY A N 1
ATOM 745 C CA . GLY A 1 98 ? -12.124 -3.670 18.329 1.00 95.94 98 GLY A CA 1
ATOM 746 C C . GLY A 1 98 ? -13.491 -3.483 17.666 1.00 95.94 98 GLY A C 1
ATOM 747 O O . GLY A 1 98 ? -13.577 -3.144 16.481 1.00 95.94 98 GLY A O 1
ATOM 748 N N . ALA A 1 99 ? -14.569 -3.576 18.452 1.00 98.00 99 ALA A N 1
ATOM 749 C CA . ALA A 1 99 ? -15.928 -3.323 17.979 1.00 98.00 99 ALA A CA 1
ATOM 750 C C . ALA A 1 99 ? -16.110 -1.896 17.435 1.00 98.00 99 ALA A C 1
ATOM 752 O O . ALA A 1 99 ? -16.722 -1.716 16.380 1.00 98.00 99 ALA A O 1
ATOM 753 N N . ALA A 1 100 ? -15.578 -0.882 18.122 1.00 98.00 100 ALA A N 1
ATOM 754 C CA . ALA A 1 100 ? -15.687 0.514 17.705 1.00 98.00 100 ALA A CA 1
ATOM 755 C C . ALA A 1 100 ? -14.871 0.817 16.438 1.00 98.00 100 ALA A C 1
ATOM 757 O O . ALA A 1 100 ? -15.352 1.532 15.557 1.00 98.00 100 ALA A O 1
ATOM 758 N N . ASN A 1 101 ? -13.683 0.227 16.293 1.00 97.56 101 ASN A N 1
ATOM 759 C CA . ASN A 1 101 ? -12.860 0.358 15.089 1.00 97.56 101 ASN A CA 1
ATOM 760 C C . ASN A 1 101 ? -13.547 -0.249 13.858 1.00 97.56 101 ASN A C 1
ATOM 762 O O . ASN A 1 101 ? -13.615 0.391 12.806 1.00 97.56 101 ASN A O 1
ATOM 766 N N . LEU A 1 102 ? -14.151 -1.432 13.995 1.00 97.38 102 LEU A N 1
ATOM 767 C CA . LEU A 1 102 ? -14.964 -2.025 12.928 1.00 97.38 102 LEU A CA 1
ATOM 768 C C . LEU A 1 102 ? -16.263 -1.242 12.682 1.00 97.38 102 LEU A C 1
ATOM 770 O O . LEU A 1 102 ? -16.735 -1.170 11.549 1.00 97.38 102 LEU A O 1
ATOM 774 N N . ALA A 1 103 ? -16.842 -0.612 13.708 1.00 98.19 103 ALA A N 1
ATOM 775 C CA . ALA A 1 103 ? -18.012 0.249 13.554 1.00 98.19 103 ALA A CA 1
ATOM 776 C C . ALA A 1 103 ? -17.695 1.521 12.747 1.00 98.19 103 ALA A C 1
ATOM 778 O O . ALA A 1 103 ? -18.518 1.933 11.919 1.00 98.19 103 ALA A O 1
ATOM 779 N N . LEU A 1 104 ? -16.510 2.114 12.941 1.00 97.62 104 LEU A N 1
ATOM 780 C CA . LEU A 1 104 ? -15.998 3.218 12.123 1.00 97.62 104 LEU A CA 1
ATOM 781 C C . LEU A 1 104 ? -15.829 2.783 10.660 1.00 97.62 104 LEU A C 1
ATOM 783 O O . LEU A 1 104 ? -16.297 3.483 9.760 1.00 97.62 104 LEU A O 1
ATOM 787 N N . GLU A 1 105 ? -15.242 1.606 10.420 1.00 96.69 105 GLU A N 1
ATOM 788 C CA . GLU A 1 105 ? -15.141 1.017 9.077 1.00 96.69 105 GLU A CA 1
ATOM 789 C C . GLU A 1 105 ? -16.519 0.810 8.440 1.00 96.69 105 GLU A C 1
ATOM 791 O O . GLU A 1 105 ? -16.736 1.201 7.290 1.00 96.69 105 GLU A O 1
ATOM 796 N N . LEU A 1 106 ? -17.467 0.240 9.188 1.00 97.19 106 LEU A N 1
ATOM 797 C CA . LEU A 1 106 ? -18.821 -0.040 8.717 1.00 97.19 106 LEU A CA 1
ATOM 798 C C . LEU A 1 106 ? -19.539 1.244 8.293 1.00 97.19 106 LEU A C 1
ATOM 800 O O . LEU A 1 106 ? -20.142 1.285 7.218 1.00 97.19 106 LEU A O 1
ATOM 804 N N . ARG A 1 107 ? -19.424 2.309 9.095 1.00 97.00 107 ARG A N 1
ATOM 805 C CA . ARG A 1 107 ? -20.025 3.618 8.806 1.00 97.00 107 ARG A CA 1
ATOM 806 C C . ARG A 1 107 ? -19.438 4.256 7.547 1.00 97.00 107 ARG A C 1
ATOM 808 O O . ARG A 1 107 ? -20.183 4.845 6.766 1.00 97.00 107 ARG A O 1
ATOM 815 N N . ASN A 1 108 ? -18.127 4.133 7.354 1.00 95.75 108 ASN A N 1
ATOM 816 C CA . ASN A 1 108 ? -17.421 4.735 6.224 1.00 95.75 108 ASN A CA 1
ATOM 817 C C . ASN A 1 108 ? -17.629 3.948 4.921 1.00 95.75 108 ASN A C 1
ATOM 819 O O . ASN A 1 108 ? -17.822 4.550 3.866 1.00 95.75 108 ASN A O 1
ATOM 823 N N . SER A 1 109 ? -17.618 2.616 4.991 1.00 95.56 109 SER A N 1
ATOM 824 C CA . SER A 1 109 ? -17.720 1.736 3.819 1.00 95.56 109 SER A CA 1
ATOM 825 C C . SER A 1 109 ? -19.157 1.575 3.314 1.00 95.56 109 SER A C 1
ATOM 827 O O . SER A 1 109 ? -19.368 1.365 2.120 1.00 95.56 109 SER A O 1
ATOM 829 N N . TYR A 1 110 ? -20.158 1.706 4.196 1.00 96.94 110 TYR A N 1
ATOM 830 C CA . TYR A 1 110 ? -21.578 1.512 3.871 1.00 96.94 110 TYR A CA 1
ATOM 831 C C . TYR A 1 110 ? -22.456 2.703 4.311 1.00 96.94 110 TYR A C 1
ATOM 833 O O . TYR A 1 110 ? -23.420 2.524 5.060 1.00 96.94 110 TYR A O 1
ATOM 841 N N . PRO A 1 111 ? -22.200 3.932 3.820 1.00 96.81 111 PRO A N 1
ATOM 842 C CA . PRO A 1 111 ? -22.874 5.149 4.298 1.00 96.81 111 PRO A CA 1
ATOM 843 C C . PRO A 1 111 ? -24.383 5.215 3.988 1.00 96.81 111 PRO A C 1
ATOM 845 O O . PRO A 1 111 ? -25.104 6.028 4.573 1.00 96.81 111 PRO A O 1
ATOM 848 N N . ASN A 1 112 ? -24.869 4.367 3.076 1.00 97.00 112 ASN A N 1
ATOM 849 C CA . ASN A 1 112 ? -26.275 4.305 2.664 1.00 97.00 112 ASN A CA 1
ATOM 850 C C . ASN A 1 112 ? -27.077 3.203 3.383 1.00 97.00 112 ASN A C 1
ATOM 852 O O . ASN A 1 112 ? -28.288 3.123 3.197 1.00 97.00 112 ASN A O 1
ATOM 856 N N . ASP A 1 113 ? -26.434 2.346 4.183 1.00 97.69 113 ASP A N 1
ATOM 857 C CA . ASP A 1 113 ? -27.120 1.327 4.985 1.00 97.69 113 ASP A CA 1
ATOM 858 C C . ASP A 1 113 ? -27.503 1.934 6.345 1.00 97.69 113 ASP A C 1
ATOM 860 O O . ASP A 1 113 ? -26.699 1.994 7.278 1.00 97.69 113 ASP A O 1
ATOM 864 N N . GLU A 1 114 ? -28.738 2.435 6.452 1.00 97.44 114 GLU A N 1
ATOM 865 C CA . GLU A 1 114 ? -29.242 3.107 7.661 1.00 97.44 114 GLU A CA 1
ATOM 866 C C . GLU A 1 114 ? -29.158 2.222 8.909 1.00 97.44 114 GLU A C 1
ATOM 868 O O . GLU A 1 114 ? -28.860 2.706 10.003 1.00 97.44 114 GLU A O 1
ATOM 873 N N . ARG A 1 115 ? -29.376 0.910 8.751 1.00 96.38 115 ARG A N 1
ATOM 874 C CA . ARG A 1 115 ? -29.308 -0.048 9.856 1.00 96.38 115 ARG A CA 1
ATOM 875 C C . ARG A 1 115 ? -27.872 -0.225 10.333 1.00 96.38 115 ARG A C 1
ATOM 877 O O . ARG A 1 115 ? -27.644 -0.260 11.543 1.00 96.38 115 ARG A O 1
ATOM 884 N N . ALA A 1 116 ? -26.929 -0.353 9.402 1.00 95.31 116 ALA A N 1
ATOM 885 C CA . ALA A 1 116 ? -25.510 -0.440 9.718 1.00 95.31 116 ALA A CA 1
ATOM 886 C C . ALA A 1 116 ? -25.023 0.836 10.414 1.00 95.31 116 ALA A C 1
ATOM 888 O O . ALA A 1 116 ? -24.396 0.749 11.465 1.00 95.31 116 ALA A O 1
ATOM 889 N N . ARG A 1 117 ? -25.401 2.014 9.903 1.00 97.38 117 ARG A N 1
ATOM 890 C CA . ARG A 1 117 ? -25.063 3.308 10.514 1.00 97.38 117 ARG A CA 1
ATOM 891 C C . ARG A 1 117 ? -25.591 3.454 11.932 1.00 97.38 117 ARG A C 1
ATOM 893 O O . ARG A 1 117 ? -24.808 3.741 12.828 1.00 97.38 117 ARG A O 1
ATOM 900 N N . ALA A 1 118 ? -26.882 3.203 12.151 1.00 97.75 118 ALA A N 1
ATOM 901 C CA . ALA A 1 118 ? -27.480 3.320 13.479 1.00 97.75 118 ALA A CA 1
ATOM 902 C C . ALA A 1 118 ? -26.808 2.386 14.500 1.00 97.75 118 ALA A C 1
ATOM 904 O O . ALA A 1 118 ? -26.590 2.770 15.647 1.00 97.75 118 ALA A O 1
ATOM 905 N N . ALA A 1 119 ? -26.452 1.165 14.085 1.00 96.69 119 ALA A N 1
ATOM 906 C CA . ALA A 1 119 ? -25.725 0.232 14.938 1.00 96.69 119 ALA A CA 1
ATOM 907 C C . ALA A 1 119 ? -24.277 0.681 15.199 1.00 96.69 119 ALA A C 1
ATOM 909 O O . ALA A 1 119 ? -23.828 0.607 16.341 1.00 96.69 119 ALA A O 1
ATOM 910 N N . SER A 1 120 ? -23.567 1.167 14.175 1.00 97.62 120 SER A N 1
ATOM 911 C CA . SER A 1 120 ? -22.218 1.716 14.326 1.00 97.62 120 SER A CA 1
ATOM 912 C C . SER A 1 120 ? -22.190 2.905 15.274 1.00 97.62 120 SER A C 1
ATOM 914 O O . SER A 1 120 ? -21.366 2.932 16.179 1.00 97.62 120 SER A O 1
ATOM 916 N N . ASP A 1 121 ? -23.094 3.870 15.096 1.00 98.06 121 ASP A N 1
ATOM 917 C CA . ASP A 1 121 ? -23.133 5.085 15.910 1.00 98.06 121 ASP A CA 1
ATOM 918 C C . ASP A 1 121 ? -23.417 4.756 17.385 1.00 98.06 121 ASP A C 1
ATOM 920 O O . ASP A 1 121 ? -22.788 5.333 18.268 1.00 98.06 121 ASP A O 1
ATOM 924 N N . ALA A 1 122 ? -24.277 3.768 17.663 1.00 98.00 122 ALA A N 1
ATOM 925 C CA . ALA A 1 122 ? -24.524 3.298 19.027 1.00 98.00 122 ALA A CA 1
ATOM 926 C C . ALA A 1 122 ? -23.271 2.689 19.685 1.00 98.00 122 ALA A C 1
ATOM 928 O O . ALA A 1 122 ? -22.985 2.982 20.845 1.00 98.00 122 ALA A O 1
ATOM 929 N N . VAL A 1 123 ? -22.508 1.866 18.952 1.00 98.12 123 VAL A N 1
ATOM 930 C CA . VAL A 1 123 ? -21.255 1.281 19.462 1.00 98.12 123 VAL A CA 1
ATOM 931 C C . VAL A 1 123 ? -20.194 2.364 19.650 1.00 98.12 123 VAL A C 1
ATOM 933 O O . VAL A 1 123 ? -19.601 2.445 20.721 1.00 98.12 123 VAL A O 1
ATOM 936 N N . ILE A 1 124 ? -19.995 3.232 18.657 1.00 98.12 124 ILE A N 1
ATOM 937 C CA . ILE A 1 124 ? -19.025 4.333 18.716 1.00 98.12 124 ILE A CA 1
ATOM 938 C C . ILE A 1 124 ? -19.304 5.231 19.926 1.00 98.12 124 ILE A C 1
ATOM 940 O O . ILE A 1 124 ? -18.386 5.500 20.695 1.00 98.12 124 ILE A O 1
ATOM 944 N N . GLU A 1 125 ? -20.554 5.648 20.138 1.00 97.62 125 GLU A N 1
ATOM 945 C CA . GLU A 1 125 ? -20.913 6.517 21.264 1.00 97.62 125 GLU A CA 1
ATOM 946 C C . GLU A 1 125 ? -20.679 5.833 22.618 1.00 97.62 125 GLU A C 1
ATOM 948 O O . GLU A 1 125 ? -20.204 6.473 23.552 1.00 97.62 125 GLU A O 1
ATOM 953 N N . SER A 1 126 ? -20.929 4.520 22.715 1.00 96.75 126 SER A N 1
ATOM 954 C CA . SER A 1 126 ? -20.689 3.761 23.951 1.00 96.75 126 SER A CA 1
ATOM 955 C C . SER A 1 126 ? -19.209 3.653 24.336 1.00 96.75 126 SER A C 1
ATOM 957 O O . SER A 1 126 ? -18.896 3.559 25.516 1.00 96.75 126 SER A O 1
ATOM 959 N N . VAL A 1 127 ? -18.301 3.681 23.355 1.00 97.44 127 VAL A N 1
ATOM 960 C CA . VAL A 1 127 ? -16.853 3.490 23.561 1.00 97.44 127 VAL A CA 1
ATOM 961 C C . VAL A 1 127 ? -16.113 4.824 23.663 1.00 97.44 127 VAL A C 1
ATOM 963 O O . VAL A 1 127 ? -15.064 4.905 24.305 1.00 97.44 127 VAL A O 1
ATOM 966 N N . LYS A 1 128 ? -16.675 5.888 23.078 1.00 97.06 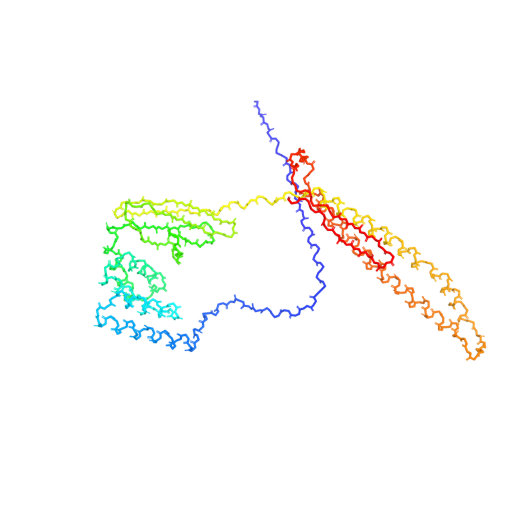128 LYS A N 1
ATOM 967 C CA . LYS A 1 128 ? -16.038 7.201 22.959 1.00 97.06 128 LYS A CA 1
ATOM 968 C C . LYS A 1 128 ? -15.654 7.825 24.298 1.00 97.06 128 LYS A C 1
ATOM 970 O O . LYS A 1 128 ? -14.580 8.395 24.384 1.00 97.06 128 LYS A O 1
ATOM 975 N N . ALA A 1 129 ? -16.494 7.727 25.328 1.00 97.25 129 ALA A N 1
ATOM 976 C CA . ALA A 1 129 ? -16.223 8.364 26.623 1.00 97.25 129 ALA A CA 1
ATOM 977 C C . ALA A 1 129 ? -15.076 7.701 27.411 1.00 97.25 129 ALA A C 1
ATOM 979 O O . ALA A 1 129 ? -14.494 8.326 28.294 1.00 97.25 129 ALA A O 1
ATOM 980 N N . GLU A 1 130 ? -14.763 6.442 27.105 1.00 97.81 130 GLU A N 1
ATOM 981 C CA . GLU A 1 130 ? -13.789 5.635 27.848 1.00 97.81 130 GLU A CA 1
ATOM 982 C C . GLU A 1 130 ? -12.454 5.481 27.107 1.00 97.81 130 GLU A C 1
ATOM 984 O O . GLU A 1 130 ? -11.509 4.933 27.664 1.00 97.81 130 GLU A O 1
ATOM 989 N N . ASN A 1 131 ? -12.356 5.948 25.860 1.00 98.38 131 ASN A N 1
ATOM 990 C CA . ASN A 1 131 ? -11.206 5.715 24.984 1.00 98.38 131 ASN A CA 1
ATOM 991 C C . ASN A 1 131 ? -10.785 6.999 24.269 1.00 98.38 131 ASN A C 1
ATOM 993 O O . ASN A 1 131 ? -11.490 8.004 24.317 1.00 98.38 131 ASN A O 1
ATOM 997 N N . VAL A 1 132 ? -9.633 6.957 23.603 1.00 98.56 132 VAL A N 1
ATOM 998 C CA . VAL A 1 132 ? -9.119 8.082 22.812 1.00 98.56 132 VAL A CA 1
ATOM 999 C C . VAL A 1 132 ? -9.469 7.843 21.351 1.00 98.56 132 VAL A C 1
ATOM 1001 O O . VAL A 1 132 ? -9.166 6.775 20.821 1.00 98.56 132 VAL A O 1
ATOM 1004 N N . LEU A 1 133 ? -10.104 8.814 20.697 1.00 98.56 133 LEU A N 1
ATOM 1005 C CA . LEU A 1 133 ? -10.330 8.795 19.252 1.00 98.56 133 LEU A CA 1
ATOM 1006 C C . LEU A 1 133 ? -9.154 9.477 18.550 1.00 98.56 133 LEU A C 1
ATOM 1008 O O . LEU A 1 133 ? -8.839 10.619 18.855 1.00 98.56 133 LEU A O 1
ATOM 1012 N N . VAL A 1 134 ? -8.533 8.817 17.582 1.00 98.44 134 VAL A N 1
ATOM 1013 C CA . VAL A 1 134 ? -7.423 9.369 16.799 1.00 98.44 134 VAL A CA 1
ATOM 1014 C C . VAL A 1 134 ? -7.866 9.518 15.343 1.00 98.44 134 VAL A C 1
ATOM 1016 O O . VAL A 1 134 ? -8.330 8.544 14.751 1.00 98.44 134 VAL A O 1
ATOM 1019 N N . ASP A 1 135 ? -7.726 10.714 14.762 1.00 98.38 135 ASP A N 1
ATOM 1020 C CA . ASP A 1 135 ? -7.918 11.004 13.329 1.00 98.38 135 ASP A CA 1
ATOM 1021 C C . ASP A 1 135 ? -6.565 11.349 12.689 1.00 98.38 135 ASP A C 1
ATOM 1023 O O . ASP A 1 135 ? -5.984 12.411 12.924 1.00 98.38 135 ASP A O 1
ATOM 1027 N N . VAL A 1 136 ? -6.036 10.431 11.879 1.00 98.12 136 VAL A N 1
ATOM 1028 C CA . VAL A 1 136 ? -4.745 10.578 11.200 1.00 98.12 136 VAL A CA 1
ATOM 1029 C C . VAL A 1 136 ? -4.936 11.071 9.769 1.00 98.12 136 VAL A C 1
ATOM 1031 O O . VAL A 1 136 ? -5.491 10.389 8.911 1.00 98.12 136 VAL A O 1
ATOM 1034 N N . ARG A 1 137 ? -4.358 12.225 9.452 1.00 98.19 137 ARG A N 1
ATOM 1035 C CA . ARG A 1 137 ? -4.300 12.784 8.100 1.00 98.19 137 ARG A CA 1
ATOM 1036 C C . ARG A 1 137 ? -2.883 12.690 7.559 1.00 98.19 137 ARG A C 1
ATOM 1038 O O . ARG A 1 137 ? -1.949 13.209 8.162 1.00 98.19 137 ARG A O 1
ATOM 1045 N N . CYS A 1 138 ? -2.727 12.068 6.400 1.00 97.81 138 CYS A N 1
ATOM 1046 C CA . CYS A 1 138 ? -1.473 12.090 5.655 1.00 97.81 138 CYS A CA 1
ATOM 1047 C C . CYS A 1 138 ? -1.534 13.154 4.550 1.00 97.81 138 CYS A C 1
ATOM 1049 O O . CYS A 1 138 ? -2.584 13.354 3.937 1.00 97.81 138 CYS A O 1
ATOM 1051 N N . ASP A 1 139 ? -0.423 13.852 4.306 1.00 96.62 139 ASP A N 1
ATOM 1052 C CA . ASP A 1 139 ? -0.296 14.809 3.194 1.00 96.62 139 ASP A CA 1
ATOM 1053 C C . ASP A 1 139 ? -0.182 14.126 1.820 1.00 96.62 139 ASP A C 1
ATOM 1055 O O . ASP A 1 139 ? -0.593 14.689 0.805 1.00 96.62 139 ASP A O 1
ATOM 1059 N N . GLU A 1 140 ? 0.312 12.891 1.804 1.00 95.81 140 GLU A N 1
ATOM 1060 C CA . GLU A 1 140 ? 0.369 11.989 0.654 1.00 95.81 140 GLU A CA 1
ATOM 1061 C C . GLU A 1 140 ? -0.286 10.632 0.984 1.00 95.81 140 GLU A C 1
ATOM 1063 O O . GLU A 1 140 ? -0.632 10.352 2.131 1.00 95.81 140 GLU A O 1
ATOM 1068 N N . GLN A 1 141 ? -0.477 9.757 -0.013 1.00 96.00 141 GLN A N 1
ATOM 1069 C CA . GLN A 1 141 ? -0.994 8.405 0.246 1.00 96.00 141 GLN A CA 1
ATOM 1070 C C . GLN A 1 141 ? -0.021 7.626 1.143 1.00 96.00 141 GLN A C 1
ATOM 1072 O O . GLN A 1 141 ? 1.158 7.487 0.814 1.00 96.00 141 GLN A O 1
ATOM 1077 N N . CYS A 1 142 ? -0.531 7.104 2.257 1.00 97.31 142 CYS A N 1
ATOM 1078 C CA . CYS A 1 142 ? 0.259 6.426 3.277 1.00 97.31 142 CYS A CA 1
ATOM 1079 C C . CYS A 1 142 ? -0.441 5.147 3.760 1.00 97.31 142 CYS A C 1
ATOM 1081 O O . CYS A 1 142 ? -1.661 5.011 3.655 1.00 97.31 142 CYS A O 1
ATOM 1083 N N . THR A 1 143 ? 0.334 4.216 4.313 1.00 97.56 143 THR A N 1
ATOM 1084 C CA . THR A 1 143 ? -0.175 3.092 5.116 1.00 97.56 143 THR A CA 1
ATOM 1085 C C . THR A 1 143 ? 0.104 3.381 6.585 1.00 97.56 143 THR A C 1
ATOM 1087 O O . THR A 1 143 ? 1.242 3.700 6.925 1.00 97.56 143 THR A O 1
ATOM 1090 N N . ILE A 1 144 ? -0.913 3.285 7.441 1.00 97.69 144 ILE A N 1
ATOM 1091 C CA . ILE A 1 144 ? -0.803 3.587 8.874 1.00 97.69 144 ILE A CA 1
ATOM 1092 C C . ILE A 1 144 ? -0.617 2.283 9.652 1.00 97.69 144 ILE A C 1
ATOM 1094 O O . ILE A 1 144 ? -1.339 1.313 9.431 1.00 97.69 144 ILE A O 1
ATOM 1098 N N . GLU A 1 145 ? 0.334 2.269 10.577 1.00 98.00 145 GLU A N 1
ATOM 1099 C CA . GLU A 1 145 ? 0.577 1.197 11.539 1.00 98.00 145 GLU A CA 1
ATOM 1100 C C . GLU A 1 145 ? 0.467 1.766 12.957 1.00 98.00 145 GLU A C 1
ATOM 1102 O O . GLU A 1 145 ? 1.054 2.806 13.257 1.00 98.00 145 GLU A O 1
ATOM 1107 N N . VAL A 1 146 ? -0.267 1.075 13.826 1.00 97.81 146 VAL A N 1
ATOM 1108 C CA . VAL A 1 146 ? -0.410 1.407 15.248 1.00 97.81 146 VAL A CA 1
ATOM 1109 C C . VAL A 1 146 ? 0.093 0.227 16.061 1.00 97.81 146 VAL A C 1
ATOM 1111 O O . VAL A 1 146 ? -0.405 -0.888 15.912 1.00 97.81 146 VAL A O 1
ATOM 1114 N N . ASP A 1 147 ? 1.132 0.455 16.859 1.00 97.25 147 ASP A N 1
ATOM 1115 C CA . ASP A 1 147 ? 1.783 -0.559 17.701 1.00 97.25 147 ASP A CA 1
ATOM 1116 C C . ASP A 1 147 ? 2.152 -1.858 16.959 1.00 97.25 147 ASP A C 1
ATOM 1118 O O . ASP A 1 147 ? 2.039 -2.961 17.492 1.00 97.25 147 ASP A O 1
ATOM 1122 N N . GLY A 1 148 ? 2.592 -1.750 15.702 1.00 96.50 148 GLY A N 1
ATOM 1123 C CA . GLY A 1 148 ? 2.935 -2.916 14.879 1.00 96.50 148 GLY A CA 1
ATOM 1124 C C . GLY A 1 148 ? 1.782 -3.489 14.052 1.00 96.50 148 GLY A C 1
ATOM 1125 O O . GLY A 1 148 ? 2.010 -4.403 13.261 1.00 96.50 148 GLY A O 1
ATOM 1126 N N . THR A 1 149 ? 0.560 -2.968 14.192 1.00 95.31 149 THR A N 1
ATOM 1127 C CA . THR A 1 149 ? -0.619 -3.437 13.451 1.00 95.31 149 THR A CA 1
ATOM 1128 C C . THR A 1 149 ? -1.013 -2.449 12.362 1.00 95.31 149 THR A C 1
ATOM 1130 O O . THR A 1 149 ? -1.306 -1.288 12.636 1.00 95.31 149 THR A O 1
ATOM 1133 N N . VAL A 1 150 ? -1.065 -2.913 11.113 1.00 96.25 150 VAL A N 1
ATOM 1134 C CA . VAL A 1 150 ? -1.505 -2.093 9.976 1.00 96.25 150 VAL A CA 1
ATOM 1135 C C . VAL A 1 150 ? -3.006 -1.827 10.064 1.00 96.25 150 VAL A C 1
ATOM 1137 O O . VAL A 1 150 ? -3.812 -2.760 10.086 1.00 96.25 150 VAL A O 1
ATOM 1140 N N . LEU A 1 151 ? -3.382 -0.551 10.052 1.00 94.62 151 LEU A N 1
ATOM 1141 C CA . LEU A 1 151 ? -4.767 -0.110 10.012 1.00 94.62 151 LEU A CA 1
ATOM 1142 C C . LEU A 1 151 ? -5.214 0.173 8.580 1.00 94.62 151 LEU A C 1
ATOM 1144 O O . LEU A 1 151 ? -4.462 0.655 7.735 1.00 94.62 151 LEU A O 1
ATOM 1148 N N . ARG A 1 152 ? -6.488 -0.111 8.316 1.00 89.94 152 ARG A N 1
ATOM 1149 C CA . ARG A 1 152 ? -7.135 0.154 7.023 1.00 89.94 152 ARG A CA 1
ATOM 1150 C C . ARG A 1 152 ? -7.733 1.557 6.927 1.00 89.94 152 ARG A C 1
ATOM 1152 O O . ARG A 1 152 ? -8.038 2.009 5.827 1.00 89.94 152 ARG A O 1
ATOM 1159 N N . HIS A 1 153 ? -7.910 2.233 8.061 1.00 93.19 153 HIS A N 1
ATOM 1160 C CA . HIS A 1 153 ? -8.633 3.498 8.152 1.00 93.19 153 HIS A CA 1
ATOM 1161 C C . HIS A 1 153 ? -7.824 4.521 8.951 1.00 93.19 153 HIS A C 1
ATOM 1163 O O . HIS A 1 153 ? -7.132 4.137 9.893 1.00 93.19 153 HIS A O 1
ATOM 1169 N N . PRO A 1 154 ? -7.941 5.814 8.607 1.00 96.19 154 PRO A N 1
ATOM 1170 C CA . PRO A 1 154 ? -7.247 6.889 9.310 1.00 96.19 154 PRO A CA 1
ATOM 1171 C C . PRO A 1 154 ? -7.833 7.210 10.688 1.00 96.19 154 PRO A C 1
ATOM 1173 O O . PRO A 1 154 ? -7.149 7.824 11.498 1.00 96.19 154 PRO A O 1
ATOM 1176 N N . VAL A 1 155 ? -9.083 6.811 10.948 1.00 97.81 155 VAL A N 1
ATOM 1177 C CA . VAL A 1 155 ? -9.786 7.093 12.204 1.00 97.81 155 VAL A CA 1
ATOM 1178 C C . VAL A 1 155 ? -9.950 5.804 12.998 1.00 97.81 155 VAL A C 1
ATOM 1180 O O . VAL A 1 155 ? -10.504 4.835 12.472 1.00 97.81 155 VAL A O 1
ATOM 1183 N N . PHE A 1 156 ? -9.488 5.795 14.245 1.00 98.00 156 PHE A N 1
ATOM 1184 C CA . PHE A 1 156 ? -9.520 4.629 15.128 1.00 98.00 156 PHE A CA 1
ATOM 1185 C C . PHE A 1 156 ? -9.501 5.036 16.606 1.00 98.00 156 PHE A C 1
ATOM 1187 O O . PHE A 1 156 ? -9.139 6.154 16.955 1.00 98.00 156 PHE A O 1
ATOM 1194 N N . PHE A 1 157 ? -9.894 4.116 17.478 1.00 98.25 157 PHE A N 1
ATOM 1195 C CA . PHE A 1 157 ? -9.801 4.231 18.925 1.00 98.25 157 PHE A CA 1
ATOM 1196 C C . PHE A 1 157 ? -8.543 3.542 19.459 1.00 98.25 157 PHE A C 1
ATOM 1198 O O . PHE A 1 157 ? -8.152 2.482 18.959 1.00 98.25 157 PHE A O 1
ATOM 1205 N N . THR A 1 158 ? -7.960 4.112 20.513 1.00 98.00 158 THR A N 1
ATOM 1206 C CA . THR A 1 158 ? -6.846 3.534 21.279 1.00 98.00 158 THR A CA 1
ATOM 1207 C C . THR A 1 158 ? -7.146 3.512 22.776 1.00 98.00 158 THR A C 1
ATOM 1209 O O . THR A 1 158 ? -8.041 4.217 23.253 1.00 98.00 158 THR A O 1
ATOM 1212 N N . THR A 1 159 ? -6.385 2.714 23.533 1.00 97.94 159 THR A N 1
ATOM 1213 C CA . THR A 1 159 ? -6.509 2.686 24.996 1.00 97.94 159 THR A CA 1
ATOM 1214 C C . THR A 1 159 ? -6.072 4.024 25.603 1.00 97.94 159 THR A C 1
ATOM 1216 O O . THR A 1 159 ? -5.062 4.583 25.171 1.00 97.94 159 THR A O 1
ATOM 1219 N N . PRO A 1 160 ? -6.801 4.563 26.593 1.00 98.19 160 PRO A N 1
ATOM 1220 C CA . PRO A 1 160 ? -6.421 5.809 27.246 1.00 98.19 160 PRO A CA 1
ATOM 1221 C C . PRO A 1 160 ? -5.186 5.631 28.136 1.00 98.19 160 PRO A C 1
ATOM 1223 O O . PRO A 1 160 ? -4.857 4.527 28.568 1.00 98.19 160 PRO A O 1
ATOM 1226 N N . ASP A 1 161 ? -4.514 6.742 28.431 1.00 97.69 161 ASP A N 1
ATOM 1227 C CA . ASP A 1 161 ? -3.393 6.867 29.371 1.00 97.69 161 ASP A CA 1
ATOM 1228 C C . ASP A 1 161 ? -2.138 6.024 29.051 1.00 97.69 161 ASP A C 1
ATOM 1230 O O . ASP A 1 161 ? -1.143 6.081 29.787 1.00 97.69 161 ASP A O 1
ATOM 1234 N N . VAL A 1 162 ? -2.130 5.332 27.910 1.00 97.88 162 VAL A N 1
ATOM 1235 C CA . VAL A 1 162 ? -1.004 4.581 27.344 1.00 97.88 162 VAL A CA 1
ATOM 1236 C C . VAL A 1 162 ? -0.476 5.315 26.112 1.00 97.88 162 VAL A C 1
ATOM 1238 O O . VAL A 1 162 ? -1.226 5.928 25.358 1.00 97.88 162 VAL A O 1
ATOM 1241 N N . GLU A 1 163 ? 0.844 5.308 25.940 1.00 98.12 163 GLU A N 1
ATOM 1242 C CA . GLU A 1 163 ? 1.489 5.870 24.754 1.00 98.12 163 GLU A CA 1
ATOM 1243 C C . GLU A 1 163 ? 1.475 4.836 23.624 1.00 98.12 163 GLU A C 1
ATOM 1245 O O . GLU A 1 163 ? 1.994 3.732 23.790 1.00 98.12 163 GLU A O 1
ATOM 1250 N N . HIS A 1 164 ? 0.893 5.206 22.486 1.00 98.25 164 HIS A N 1
ATOM 1251 C CA . HIS A 1 164 ? 0.786 4.374 21.290 1.00 98.25 164 HIS A CA 1
ATOM 1252 C C . HIS A 1 164 ? 1.722 4.888 20.196 1.00 98.25 164 HIS A C 1
ATOM 1254 O O . HIS A 1 164 ? 1.792 6.094 19.938 1.00 98.25 164 HIS A O 1
ATOM 1260 N N . SER A 1 165 ? 2.439 3.982 19.532 1.00 98.19 165 SER A N 1
ATOM 1261 C CA . SER A 1 165 ? 3.316 4.315 18.409 1.00 98.19 165 SER A CA 1
ATOM 1262 C C . SER A 1 165 ? 2.520 4.301 17.111 1.00 98.19 165 SER A C 1
ATOM 1264 O O . SER A 1 165 ? 1.999 3.262 16.712 1.00 98.19 165 SER A O 1
ATOM 1266 N N . ILE A 1 166 ? 2.459 5.447 16.434 1.00 98.31 166 ILE A N 1
ATOM 1267 C CA . ILE A 1 166 ? 1.816 5.592 15.128 1.00 98.31 166 ILE A CA 1
ATOM 1268 C C . ILE A 1 166 ? 2.903 5.794 14.083 1.00 98.31 166 ILE A C 1
ATOM 1270 O O . ILE A 1 166 ? 3.615 6.801 14.093 1.00 98.31 166 ILE A O 1
ATOM 1274 N N . LYS A 1 167 ? 3.012 4.851 13.153 1.00 98.06 167 LYS A N 1
ATOM 1275 C CA . LYS A 1 167 ? 3.893 4.948 11.991 1.00 98.06 167 LYS A CA 1
ATOM 1276 C C . LYS A 1 167 ? 3.068 5.148 10.733 1.00 98.06 167 LYS A C 1
ATOM 1278 O O . LYS A 1 167 ? 2.022 4.528 10.563 1.00 98.06 167 LYS A O 1
ATOM 1283 N N . ALA A 1 168 ? 3.566 5.979 9.828 1.00 98.06 168 ALA A N 1
ATOM 1284 C CA . ALA A 1 168 ? 3.057 6.062 8.469 1.00 98.06 168 ALA A CA 1
ATOM 1285 C C . ALA A 1 168 ? 4.168 5.735 7.477 1.00 98.06 168 ALA A C 1
ATOM 1287 O O . ALA A 1 168 ? 5.233 6.359 7.486 1.00 98.06 168 ALA A O 1
ATOM 1288 N N . ALA A 1 169 ? 3.890 4.765 6.612 1.00 97.25 169 ALA A N 1
ATOM 1289 C CA . ALA A 1 169 ? 4.729 4.405 5.485 1.00 97.25 169 ALA A CA 1
ATOM 1290 C C . ALA A 1 169 ? 4.240 5.127 4.225 1.00 97.25 169 ALA A C 1
ATOM 1292 O O . ALA A 1 169 ? 3.093 4.958 3.805 1.00 97.25 169 ALA A O 1
ATOM 1293 N N . PHE A 1 170 ? 5.125 5.919 3.629 1.00 96.69 170 PHE A N 1
ATOM 1294 C CA . PHE A 1 170 ? 4.941 6.641 2.374 1.00 96.69 170 PHE A CA 1
ATOM 1295 C C . PHE A 1 170 ? 5.837 6.038 1.288 1.00 96.69 170 PHE A C 1
ATOM 1297 O O . PHE A 1 170 ? 6.771 5.286 1.566 1.00 96.69 170 PHE A O 1
ATOM 1304 N N . ALA A 1 171 ? 5.625 6.436 0.032 1.00 93.94 171 ALA A N 1
ATOM 1305 C CA . ALA A 1 171 ? 6.529 6.060 -1.057 1.00 93.94 171 ALA A CA 1
ATOM 1306 C C . ALA A 1 171 ? 7.958 6.620 -0.875 1.00 93.94 171 ALA A C 1
ATOM 1308 O O . ALA A 1 171 ? 8.919 6.015 -1.350 1.00 93.94 171 ALA A O 1
ATOM 1309 N N . SER A 1 172 ? 8.109 7.766 -0.197 1.00 92.81 172 SER A N 1
ATOM 1310 C CA . SER A 1 172 ? 9.402 8.421 0.048 1.00 92.81 172 SER A CA 1
ATOM 1311 C C . SER A 1 172 ? 10.144 7.916 1.291 1.00 92.81 172 SER A C 1
ATOM 1313 O O . SER A 1 172 ? 11.323 8.233 1.463 1.00 92.81 172 SER A O 1
ATOM 1315 N N . GLY A 1 173 ? 9.480 7.143 2.153 1.00 95.00 173 GLY A N 1
ATOM 1316 C CA . GLY A 1 173 ? 10.030 6.637 3.407 1.00 95.00 173 GLY A CA 1
ATOM 1317 C C . GLY A 1 173 ? 8.972 6.517 4.502 1.00 95.00 173 GLY A C 1
ATOM 1318 O O . GLY A 1 173 ? 7.776 6.597 4.244 1.00 95.00 173 GLY A O 1
ATOM 1319 N N . GLU A 1 174 ? 9.416 6.344 5.741 1.00 96.44 174 GLU A N 1
ATOM 1320 C CA . GLU A 1 174 ? 8.542 6.173 6.904 1.00 96.44 174 GLU A CA 1
ATOM 1321 C C . GLU A 1 174 ? 8.701 7.342 7.882 1.00 96.44 174 GLU A C 1
ATOM 1323 O O . GLU A 1 174 ? 9.789 7.903 8.031 1.00 96.44 174 GLU A O 1
ATOM 1328 N N . THR A 1 175 ? 7.618 7.696 8.571 1.00 97.19 175 THR A N 1
ATOM 1329 C CA . THR A 1 175 ? 7.633 8.612 9.719 1.00 97.19 175 THR A CA 1
ATOM 1330 C C . THR A 1 175 ? 6.938 7.956 10.907 1.00 97.19 175 THR A C 1
ATOM 1332 O O . THR A 1 175 ? 6.042 7.133 10.723 1.00 97.19 175 THR A O 1
ATOM 1335 N N . SER A 1 176 ? 7.337 8.315 12.125 1.00 97.00 176 SER A N 1
ATOM 1336 C CA . SER A 1 176 ? 6.738 7.801 13.358 1.00 97.00 176 SER A CA 1
ATOM 1337 C C . SER A 1 176 ? 6.455 8.949 14.313 1.00 97.00 176 SER A C 1
ATOM 1339 O O . SER A 1 176 ? 7.284 9.841 14.486 1.00 97.00 176 SER A O 1
ATOM 1341 N N . THR A 1 177 ? 5.302 8.890 14.965 1.00 98.06 177 THR A N 1
ATOM 1342 C CA . THR A 1 177 ? 4.932 9.736 16.097 1.00 98.06 177 THR A CA 1
ATOM 1343 C C . THR A 1 177 ? 4.399 8.864 17.228 1.00 98.06 177 THR A C 1
ATOM 1345 O O . THR A 1 177 ? 4.144 7.673 17.040 1.00 98.06 177 THR A O 1
ATOM 1348 N N . PHE A 1 178 ? 4.230 9.461 18.398 1.00 97.88 178 PHE A N 1
ATOM 1349 C CA . PHE A 1 178 ? 3.541 8.845 19.521 1.00 97.88 178 PHE A CA 1
ATOM 1350 C C . PHE A 1 178 ? 2.281 9.643 19.839 1.00 97.88 178 PHE A C 1
ATOM 1352 O O . PHE A 1 178 ? 2.257 10.861 19.640 1.00 97.88 178 PHE A O 1
ATOM 1359 N N . VAL A 1 179 ? 1.241 8.958 20.305 1.00 97.94 179 VAL A N 1
ATOM 1360 C CA . VAL A 1 179 ? 0.008 9.578 20.793 1.00 97.94 179 VAL A CA 1
ATOM 1361 C C . VAL A 1 179 ? -0.308 9.054 22.185 1.00 97.94 179 VAL A C 1
ATOM 1363 O O . VAL A 1 179 ? -0.124 7.872 22.473 1.00 97.94 179 VAL A O 1
ATOM 1366 N N . LYS A 1 180 ? -0.771 9.945 23.055 1.00 98.12 180 LYS A N 1
ATOM 1367 C CA . LYS A 1 180 ? -1.281 9.621 24.382 1.00 98.12 180 LYS A CA 1
ATOM 1368 C C . LYS A 1 180 ? -2.394 10.610 24.703 1.00 98.12 180 LYS A C 1
ATOM 1370 O O . LYS A 1 180 ? -2.142 11.809 24.661 1.00 98.12 180 LYS A O 1
ATOM 1375 N N . GLY A 1 181 ? -3.569 10.103 25.057 1.00 97.69 181 GLY A N 1
ATOM 1376 C CA . GLY A 1 181 ? -4.722 10.906 25.468 1.00 97.69 181 GLY A CA 1
ATOM 1377 C C . GLY A 1 181 ? -5.403 10.312 26.698 1.00 97.69 181 GLY A C 1
ATOM 1378 O O . GLY A 1 181 ? -5.144 9.162 27.067 1.00 97.69 181 GLY A O 1
ATOM 1379 N N . SER A 1 182 ? -6.258 11.097 27.338 1.00 98.44 182 SER A N 1
ATOM 1380 C CA . SER A 1 182 ? -7.133 10.674 28.430 1.00 98.44 182 SER A CA 1
ATOM 1381 C C . SER A 1 182 ? -8.489 10.176 27.896 1.00 98.44 182 SER A C 1
ATOM 1383 O O . SER A 1 182 ? -8.828 10.416 26.735 1.00 98.44 182 SER A O 1
ATOM 1385 N N . PRO A 1 183 ? -9.286 9.449 28.701 1.00 98.31 183 PRO A N 1
ATOM 1386 C CA . PRO A 1 183 ? -10.592 8.953 28.263 1.00 98.31 183 PRO A CA 1
ATOM 1387 C C . PRO A 1 183 ? -11.493 10.075 27.724 1.00 98.31 183 PRO A C 1
ATOM 1389 O O . PRO A 1 183 ? -11.697 11.084 28.401 1.00 98.31 183 PRO A O 1
ATOM 1392 N N . GLY A 1 184 ? -12.042 9.896 26.520 1.00 97.81 184 GLY A N 1
ATOM 1393 C CA . GLY A 1 184 ? -12.899 10.885 25.863 1.00 97.81 184 GLY A CA 1
ATOM 1394 C C . GLY A 1 184 ? -12.171 11.888 24.967 1.00 97.81 184 GLY A C 1
ATOM 1395 O O . GLY A 1 184 ? -12.845 12.638 24.253 1.00 97.81 184 GLY A O 1
ATOM 1396 N N . ASP A 1 185 ? -10.836 11.900 24.970 1.00 98.31 185 ASP A N 1
ATOM 1397 C CA . ASP A 1 185 ? -10.053 12.801 24.127 1.00 98.31 185 ASP A CA 1
ATOM 1398 C C . ASP A 1 185 ? -10.160 12.436 22.639 1.00 98.31 185 ASP A C 1
ATOM 1400 O O . ASP A 1 185 ? -10.387 11.285 22.250 1.00 98.31 185 ASP A O 1
ATOM 1404 N N . SER A 1 186 ? -9.984 13.453 21.794 1.00 98.12 186 SER A N 1
ATOM 1405 C CA . SER A 1 186 ? -9.907 13.316 20.342 1.00 98.12 186 SER A CA 1
ATOM 1406 C C . SER A 1 186 ? -8.618 13.965 19.853 1.00 98.12 186 SER A C 1
ATOM 1408 O O . SER A 1 186 ? -8.437 15.170 20.022 1.00 98.12 186 SER A O 1
ATOM 1410 N N . GLU A 1 187 ? -7.751 13.177 19.231 1.00 98.31 187 GLU A N 1
ATOM 1411 C CA . GLU A 1 187 ? -6.429 13.588 18.765 1.00 98.31 187 GLU A CA 1
ATOM 1412 C C . GLU A 1 187 ? -6.388 13.644 17.235 1.00 98.31 187 GLU A C 1
ATOM 1414 O O . GLU A 1 187 ? -6.549 12.630 16.555 1.00 98.31 187 GLU A O 1
ATOM 1419 N N . ASP A 1 188 ? -6.134 14.835 16.691 1.00 98.19 188 ASP A N 1
ATOM 1420 C CA . ASP A 1 188 ? -5.959 15.055 15.254 1.00 98.19 188 ASP A CA 1
ATOM 1421 C C . ASP A 1 188 ? -4.460 15.053 14.915 1.00 98.19 188 ASP A C 1
ATOM 1423 O O . ASP A 1 188 ? -3.716 15.970 15.279 1.00 98.19 188 ASP A O 1
ATOM 1427 N N . LEU A 1 189 ? -3.998 14.054 14.164 1.00 98.06 189 LEU A N 1
ATOM 1428 C CA . LEU A 1 189 ? -2.591 13.907 13.791 1.00 98.06 189 LEU A CA 1
ATOM 1429 C C . LEU A 1 189 ? -2.395 14.175 12.307 1.00 98.06 189 LEU A C 1
ATOM 1431 O O . LEU A 1 189 ? -3.074 13.604 11.464 1.00 98.06 189 LEU A O 1
ATOM 1435 N N . THR A 1 190 ? -1.422 15.019 11.962 1.00 98.12 190 THR A N 1
ATOM 1436 C CA . THR A 1 190 ? -1.003 15.205 10.565 1.00 98.12 190 THR A CA 1
ATOM 1437 C C . THR A 1 190 ? 0.388 14.623 10.358 1.00 98.12 190 THR A C 1
ATOM 1439 O O . THR A 1 190 ? 1.370 15.161 10.870 1.00 98.12 190 THR A O 1
ATOM 1442 N N . LEU A 1 191 ? 0.477 13.541 9.590 1.00 97.69 191 LEU A N 1
ATOM 1443 C CA . LEU A 1 191 ? 1.729 12.880 9.238 1.00 97.69 191 LEU A CA 1
ATOM 1444 C C . LEU A 1 191 ? 2.197 13.379 7.875 1.00 97.69 191 LEU A C 1
ATOM 1446 O O . LEU A 1 191 ? 1.417 13.447 6.927 1.00 97.69 191 LEU A O 1
ATOM 1450 N N . ARG A 1 192 ? 3.478 13.744 7.798 1.00 97.94 192 ARG A N 1
ATOM 1451 C CA . ARG A 1 192 ? 4.096 14.234 6.566 1.00 97.94 192 ARG A CA 1
ATOM 1452 C C . ARG A 1 192 ? 5.084 13.232 6.014 1.00 97.94 192 ARG A C 1
ATOM 1454 O O . ARG A 1 192 ? 5.898 12.698 6.776 1.00 97.94 192 ARG A O 1
ATOM 1461 N N . ALA A 1 193 ? 5.040 13.037 4.703 1.00 96.81 193 ALA A N 1
ATOM 1462 C CA . ALA A 1 193 ? 6.019 12.233 3.998 1.00 96.81 193 ALA A CA 1
ATOM 1463 C C . ALA A 1 193 ? 7.437 12.776 4.271 1.00 96.81 193 ALA A C 1
ATOM 1465 O O . ALA A 1 193 ? 7.677 13.986 4.158 1.00 96.81 193 ALA A O 1
ATOM 1466 N N . PRO A 1 194 ? 8.407 11.922 4.648 1.00 95.00 194 PRO A N 1
ATOM 1467 C CA . PRO A 1 194 ? 9.780 12.377 4.786 1.00 95.00 194 PRO A CA 1
ATOM 1468 C C . PRO A 1 194 ? 10.291 12.840 3.419 1.00 95.00 194 PRO A C 1
ATOM 1470 O O . PRO A 1 194 ? 10.019 12.215 2.390 1.00 95.00 194 PRO A O 1
ATOM 1473 N N . VAL A 1 195 ? 11.048 13.939 3.401 1.00 92.94 195 VAL A N 1
ATOM 1474 C CA . VAL A 1 195 ? 11.698 14.402 2.171 1.00 92.94 195 VAL A CA 1
ATOM 1475 C C . VAL A 1 195 ? 12.676 13.307 1.734 1.00 92.94 195 VAL A C 1
ATOM 1477 O O . VAL A 1 195 ? 13.553 12.955 2.531 1.00 92.94 195 VAL A O 1
ATOM 1480 N N . PRO A 1 196 ? 12.547 12.753 0.510 1.00 88.56 196 PRO A N 1
ATOM 1481 C CA . PRO A 1 196 ? 13.434 11.692 0.062 1.00 88.56 196 PRO A CA 1
ATOM 1482 C C . PRO A 1 196 ? 14.883 12.183 0.147 1.00 88.56 196 PRO A C 1
ATOM 1484 O O . PRO A 1 196 ? 15.156 13.346 -0.185 1.00 88.56 196 PRO A O 1
ATOM 1487 N N . PRO A 1 197 ? 15.824 11.337 0.609 1.00 84.94 197 PRO A N 1
ATOM 1488 C CA . PRO A 1 197 ? 17.214 11.742 0.691 1.00 84.94 197 PRO A CA 1
ATOM 1489 C C . PRO A 1 197 ? 17.673 12.195 -0.700 1.00 84.94 197 PRO A C 1
ATOM 1491 O O . PRO A 1 197 ? 17.292 11.576 -1.701 1.00 84.94 197 PRO A O 1
ATOM 1494 N N . PRO A 1 198 ? 18.472 13.273 -0.794 1.00 85.56 198 PRO A N 1
ATOM 1495 C CA . PRO A 1 198 ? 18.981 13.710 -2.081 1.00 85.56 198 PRO A CA 1
ATOM 1496 C C . PRO A 1 198 ? 19.703 12.533 -2.752 1.00 85.56 198 PRO A C 1
ATOM 1498 O O . PRO A 1 198 ? 20.417 11.792 -2.062 1.00 85.56 198 PRO A O 1
ATOM 1501 N N . PRO A 1 199 ? 19.524 12.330 -4.071 1.00 84.25 199 PRO A N 1
ATOM 1502 C CA . PRO A 1 199 ? 20.178 11.234 -4.766 1.00 84.25 199 PRO A CA 1
ATOM 1503 C C . PRO A 1 199 ? 21.691 11.311 -4.520 1.00 84.25 199 PRO A C 1
ATOM 1505 O O . PRO A 1 199 ? 22.253 12.414 -4.517 1.00 84.25 199 PRO A O 1
ATOM 1508 N N . PRO A 1 200 ? 22.363 10.169 -4.281 1.00 83.44 200 PRO A N 1
ATOM 1509 C CA . PRO A 1 200 ? 23.787 10.179 -4.000 1.00 83.44 200 PRO A CA 1
ATOM 1510 C C . PRO A 1 200 ? 24.537 10.833 -5.169 1.00 83.44 200 PRO A C 1
ATOM 1512 O O . PRO A 1 200 ? 24.200 10.583 -6.333 1.00 83.44 200 PRO A O 1
ATOM 1515 N N . PRO A 1 201 ? 25.551 11.671 -4.892 1.00 86.69 201 PRO A N 1
ATOM 1516 C CA . PRO A 1 201 ? 26.340 12.280 -5.948 1.00 86.69 201 PRO A CA 1
ATOM 1517 C C . PRO A 1 201 ? 27.008 11.199 -6.799 1.00 86.69 201 PRO A C 1
ATOM 1519 O O . PRO A 1 201 ? 27.504 10.198 -6.278 1.00 86.69 201 PRO A O 1
ATOM 1522 N N . ILE A 1 202 ? 27.077 11.423 -8.112 1.00 90.06 202 ILE A N 1
ATOM 1523 C CA . ILE A 1 202 ? 27.749 10.488 -9.015 1.00 90.06 202 ILE A CA 1
ATOM 1524 C C . ILE A 1 202 ? 29.250 10.488 -8.681 1.00 90.06 202 ILE A C 1
ATOM 1526 O O . ILE A 1 202 ? 29.875 11.561 -8.688 1.00 90.06 202 ILE A O 1
ATOM 1530 N N . PRO A 1 203 ? 29.854 9.319 -8.387 1.00 89.62 203 PRO A N 1
ATOM 1531 C CA . PRO A 1 203 ? 31.267 9.253 -8.058 1.00 89.62 203 PRO A CA 1
ATOM 1532 C C . PRO A 1 203 ? 32.106 9.571 -9.295 1.00 89.62 203 PRO A C 1
ATOM 1534 O O . PRO A 1 203 ? 31.800 9.148 -10.411 1.00 89.62 203 PRO A O 1
ATOM 1537 N N . ARG A 1 204 ? 33.231 10.264 -9.101 1.00 90.94 204 ARG A N 1
ATOM 1538 C CA . ARG A 1 204 ? 34.130 10.652 -10.205 1.00 90.94 204 ARG A CA 1
ATOM 1539 C C . ARG A 1 204 ? 34.640 9.466 -11.009 1.00 90.94 204 ARG A C 1
ATOM 1541 O O . AR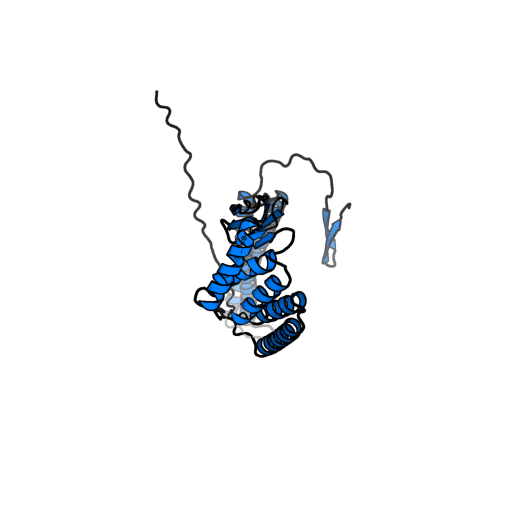G A 1 204 ? 34.875 9.597 -12.204 1.00 90.94 204 ARG A O 1
ATOM 1548 N N . SER A 1 205 ? 34.824 8.318 -10.360 1.00 90.50 205 SER A N 1
ATOM 1549 C CA . SER A 1 205 ? 35.218 7.084 -11.035 1.00 90.50 205 SER A CA 1
ATOM 1550 C C . SER A 1 205 ? 34.207 6.691 -12.109 1.00 90.50 205 SER A C 1
ATOM 1552 O O . SER A 1 205 ? 34.628 6.380 -13.213 1.00 90.50 205 SER A O 1
ATOM 1554 N N . ALA A 1 206 ? 32.901 6.792 -11.844 1.00 91.50 206 ALA A N 1
ATOM 1555 C CA . ALA A 1 206 ? 31.872 6.502 -12.841 1.00 91.50 206 ALA A CA 1
ATOM 1556 C C . ALA A 1 206 ? 31.973 7.447 -14.049 1.00 91.50 206 ALA A C 1
ATOM 1558 O O . ALA A 1 206 ? 31.912 6.988 -15.191 1.00 91.50 206 ALA A O 1
ATOM 1559 N N . PHE A 1 207 ? 32.217 8.741 -13.811 1.00 93.69 207 PHE A N 1
ATOM 1560 C CA . PHE A 1 207 ? 32.462 9.702 -14.888 1.00 93.69 207 PHE A CA 1
ATOM 1561 C C . PHE A 1 207 ? 33.707 9.349 -15.709 1.00 93.69 207 PHE A C 1
ATOM 1563 O O . PHE A 1 207 ? 33.617 9.230 -16.928 1.00 93.69 207 PHE A O 1
ATOM 1570 N N . PHE A 1 208 ? 34.861 9.132 -15.070 1.00 93.88 208 PHE A N 1
ATOM 1571 C CA . PHE A 1 208 ? 36.104 8.822 -15.784 1.00 93.88 208 PHE A CA 1
ATOM 1572 C C . PHE A 1 208 ? 36.065 7.462 -16.487 1.00 93.88 208 PHE A C 1
ATOM 1574 O O . PHE A 1 208 ? 36.631 7.327 -17.569 1.00 93.88 208 PHE A O 1
ATOM 1581 N N . SER A 1 209 ? 35.370 6.471 -15.926 1.00 92.88 209 SER A N 1
ATOM 1582 C CA . SER A 1 209 ? 35.120 5.191 -16.592 1.00 92.88 209 SER A CA 1
ATOM 1583 C C . SER A 1 209 ? 34.253 5.372 -17.838 1.00 92.88 209 SER A C 1
ATOM 1585 O O . SER A 1 209 ? 34.599 4.841 -18.891 1.00 92.88 209 SER A O 1
ATOM 1587 N N . SER A 1 210 ? 33.173 6.159 -17.749 1.00 94.19 210 SER A N 1
ATOM 1588 C CA . SER A 1 210 ? 32.336 6.494 -18.908 1.00 94.19 210 SER A CA 1
ATOM 1589 C C . SER A 1 210 ? 33.136 7.252 -19.969 1.00 94.19 210 SER A C 1
ATOM 1591 O O . SER A 1 210 ? 33.126 6.861 -21.130 1.00 94.19 210 SER A O 1
ATOM 1593 N N . LEU A 1 211 ? 33.908 8.266 -19.568 1.00 95.62 211 LEU A N 1
ATOM 1594 C CA . LEU A 1 211 ? 34.758 9.044 -20.467 1.00 95.62 211 LEU A CA 1
ATOM 1595 C C . LEU A 1 211 ? 35.809 8.174 -21.166 1.00 95.62 211 LEU A C 1
ATOM 1597 O O . LEU A 1 211 ? 35.975 8.275 -22.379 1.00 95.62 211 LEU A O 1
ATOM 1601 N N . GLY A 1 212 ? 36.494 7.297 -20.427 1.00 94.56 212 GLY A N 1
ATOM 1602 C CA . GLY A 1 212 ? 37.481 6.377 -20.992 1.00 94.56 212 GLY A CA 1
ATOM 1603 C C . GLY A 1 212 ? 36.870 5.429 -22.024 1.00 94.56 212 GLY A C 1
ATOM 1604 O O . GLY A 1 212 ? 37.444 5.230 -23.094 1.00 94.56 212 GLY A O 1
ATOM 1605 N N . ALA A 1 213 ? 35.677 4.901 -21.747 1.00 94.94 213 ALA A N 1
ATOM 1606 C CA . ALA A 1 213 ? 34.953 4.060 -22.693 1.00 94.94 213 ALA A CA 1
ATOM 1607 C C . ALA A 1 213 ? 34.469 4.843 -23.931 1.00 94.94 213 ALA A C 1
ATOM 1609 O O . ALA A 1 213 ? 34.604 4.342 -25.045 1.00 94.94 213 ALA A O 1
ATOM 1610 N N . THR A 1 214 ? 34.015 6.091 -23.774 1.00 93.38 214 THR A N 1
ATOM 1611 C CA . THR A 1 214 ? 33.663 6.980 -24.898 1.00 93.38 214 THR A CA 1
ATOM 1612 C C . THR A 1 214 ? 34.866 7.260 -25.798 1.00 93.38 214 THR A C 1
ATOM 1614 O O . THR A 1 214 ? 34.749 7.179 -27.019 1.00 93.38 214 THR A O 1
ATOM 1617 N N . VAL A 1 215 ? 36.043 7.531 -25.222 1.00 96.12 215 VAL A N 1
ATOM 1618 C CA . VAL A 1 215 ? 37.285 7.729 -25.993 1.00 96.12 215 VAL A CA 1
ATOM 1619 C C . VAL A 1 215 ? 37.670 6.455 -26.750 1.00 96.12 215 VAL A C 1
ATOM 1621 O O . VAL A 1 215 ? 38.010 6.527 -27.931 1.00 96.12 215 VAL A O 1
ATOM 1624 N N . ALA A 1 216 ? 37.571 5.287 -26.108 1.00 94.12 216 ALA A N 1
ATOM 1625 C CA . ALA A 1 216 ? 37.854 4.007 -26.754 1.00 94.12 216 ALA A CA 1
ATOM 1626 C C . ALA A 1 21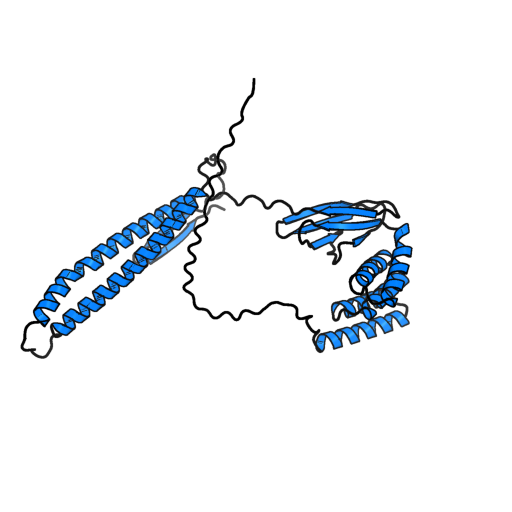6 ? 36.893 3.721 -27.925 1.00 94.12 216 ALA A C 1
ATOM 1628 O O . ALA A 1 216 ? 37.347 3.357 -29.009 1.00 94.12 216 ALA A O 1
ATOM 1629 N N . LEU A 1 217 ? 35.585 3.940 -27.747 1.00 93.50 217 LEU A N 1
ATOM 1630 C CA . LEU A 1 217 ? 34.595 3.801 -28.823 1.00 93.50 217 LEU A CA 1
ATOM 1631 C C . LEU A 1 217 ? 34.812 4.806 -29.955 1.00 93.50 217 LEU A C 1
ATOM 1633 O O . LEU A 1 217 ? 34.694 4.440 -31.124 1.00 93.50 217 LEU A O 1
ATOM 1637 N N . GLY A 1 218 ? 35.186 6.044 -29.626 1.00 93.81 218 GLY A N 1
ATOM 1638 C CA . GLY A 1 218 ? 35.573 7.046 -30.615 1.00 93.81 218 GLY A CA 1
ATOM 1639 C C . GLY A 1 218 ? 36.743 6.566 -31.475 1.00 93.81 218 GLY A C 1
ATOM 1640 O O . GLY A 1 218 ? 36.672 6.634 -32.701 1.00 93.81 218 GLY A O 1
ATOM 1641 N N . ALA A 1 219 ? 37.778 5.992 -30.854 1.00 94.94 219 ALA A N 1
ATOM 1642 C CA . ALA A 1 219 ? 38.924 5.433 -31.571 1.00 94.94 219 ALA A CA 1
ATOM 1643 C C . ALA A 1 219 ? 38.535 4.250 -32.479 1.00 94.94 219 ALA A C 1
ATOM 1645 O O . ALA A 1 219 ? 38.962 4.205 -33.633 1.00 94.94 219 ALA A O 1
ATOM 1646 N N . VAL A 1 220 ? 37.690 3.327 -32.001 1.00 94.38 220 VAL A N 1
ATOM 1647 C CA . VAL A 1 220 ? 37.185 2.201 -32.814 1.00 94.38 220 VAL A CA 1
ATOM 1648 C C . VAL A 1 220 ? 36.340 2.701 -33.985 1.00 94.38 220 VAL A C 1
ATOM 1650 O O . VAL A 1 220 ? 36.478 2.195 -35.095 1.00 94.38 220 VAL A O 1
ATOM 1653 N N . THR A 1 221 ? 35.505 3.717 -33.771 1.00 92.75 221 THR A N 1
ATOM 1654 C CA . THR A 1 221 ? 34.675 4.317 -34.825 1.00 92.75 221 THR A CA 1
ATOM 1655 C C . THR A 1 221 ? 35.533 4.949 -35.920 1.00 92.75 221 THR A C 1
ATOM 1657 O O . THR A 1 221 ? 35.295 4.697 -37.100 1.00 92.75 221 THR A O 1
ATOM 1660 N N . VAL A 1 222 ? 36.575 5.705 -35.553 1.00 94.88 222 VAL A N 1
ATOM 1661 C CA . VAL A 1 222 ? 37.526 6.278 -36.523 1.00 94.88 222 VAL A CA 1
ATOM 1662 C C . VAL A 1 222 ? 38.255 5.175 -37.292 1.00 94.88 222 VAL A C 1
ATOM 1664 O O . VAL A 1 222 ? 38.362 5.254 -38.514 1.00 94.88 222 VAL A O 1
ATOM 1667 N N . TRP A 1 223 ? 38.710 4.119 -36.609 1.00 94.19 223 TRP A N 1
ATOM 1668 C CA . TRP A 1 223 ? 39.353 2.977 -37.265 1.00 94.19 223 TRP A CA 1
ATOM 1669 C C . TRP A 1 223 ? 38.412 2.276 -38.255 1.00 94.19 223 TRP A C 1
ATOM 1671 O O . TRP A 1 223 ? 38.812 1.998 -39.383 1.00 94.19 223 TRP A O 1
ATOM 1681 N N . SER A 1 224 ? 37.156 2.043 -37.859 1.00 91.50 224 SER A N 1
ATOM 1682 C CA . SER A 1 224 ? 36.118 1.456 -38.716 1.00 91.50 224 SER A CA 1
ATOM 1683 C C . SER A 1 224 ? 35.860 2.309 -39.959 1.00 91.50 224 SER A C 1
ATOM 1685 O O . SER A 1 224 ? 35.755 1.772 -41.057 1.00 91.50 224 SER A O 1
ATOM 1687 N N . GLY A 1 225 ? 35.825 3.638 -39.814 1.00 91.75 225 GLY A N 1
ATOM 1688 C CA . GLY A 1 225 ? 35.668 4.552 -40.946 1.00 91.75 225 GLY A CA 1
ATOM 1689 C C . GLY A 1 225 ? 36.840 4.502 -41.931 1.00 91.75 225 GLY A C 1
ATOM 1690 O O . GLY A 1 225 ? 36.629 4.529 -43.142 1.00 91.75 225 GLY A O 1
ATOM 1691 N N . ILE A 1 226 ? 38.077 4.374 -41.434 1.00 93.12 226 ILE A N 1
ATOM 1692 C CA . ILE A 1 226 ? 39.260 4.196 -42.292 1.00 93.12 226 ILE A CA 1
ATOM 1693 C C . ILE A 1 226 ? 39.178 2.868 -43.054 1.00 93.12 226 ILE A C 1
ATOM 1695 O O . ILE A 1 226 ? 39.518 2.828 -44.235 1.00 93.12 226 ILE A O 1
ATOM 1699 N N . ASP A 1 227 ? 38.743 1.792 -42.396 1.00 88.56 227 ASP A N 1
ATOM 1700 C CA . ASP A 1 227 ? 38.625 0.465 -43.006 1.00 88.56 227 ASP A CA 1
ATOM 1701 C C . ASP A 1 227 ? 37.556 0.430 -44.105 1.00 88.56 227 ASP A C 1
ATOM 1703 O O . ASP A 1 227 ? 37.837 -0.011 -45.218 1.00 88.56 227 ASP A O 1
ATOM 1707 N N . ALA A 1 228 ? 36.388 1.029 -43.846 1.00 88.88 228 ALA A N 1
ATOM 1708 C CA . ALA A 1 228 ? 35.320 1.172 -44.835 1.00 88.88 228 ALA A CA 1
ATOM 1709 C C . ALA A 1 228 ? 35.787 1.908 -46.108 1.00 88.88 228 ALA A C 1
ATOM 1711 O O . ALA A 1 228 ? 35.353 1.581 -47.210 1.00 88.88 228 ALA A O 1
ATOM 1712 N N . ASN A 1 229 ? 36.721 2.859 -45.985 1.00 91.81 229 ASN A N 1
ATOM 1713 C CA . ASN A 1 229 ? 37.235 3.617 -47.127 1.00 91.81 229 ASN A CA 1
ATOM 1714 C C . ASN A 1 229 ? 38.299 2.865 -47.956 1.00 91.81 229 ASN A C 1
ATOM 1716 O O . ASN A 1 229 ? 38.538 3.213 -49.111 1.00 91.81 229 ASN A O 1
ATOM 1720 N N . LYS A 1 230 ? 38.957 1.830 -47.410 1.00 90.12 230 LYS A N 1
ATOM 1721 C CA . LYS A 1 230 ? 40.023 1.097 -48.128 1.00 90.12 230 LYS A CA 1
ATOM 1722 C C . LYS A 1 230 ? 39.502 0.257 -49.298 1.00 90.12 230 LYS A C 1
ATOM 1724 O O . LYS A 1 230 ? 40.252 0.037 -50.245 1.00 90.12 230 LYS A O 1
ATOM 1729 N N . GLY A 1 231 ? 38.246 -0.192 -49.252 1.00 88.12 231 GLY A N 1
ATOM 1730 C CA . GLY A 1 231 ? 37.638 -1.023 -50.301 1.00 88.12 231 GLY A CA 1
ATOM 1731 C C . GLY A 1 231 ? 37.255 -0.264 -51.577 1.00 88.12 231 GLY A C 1
ATOM 1732 O O . GLY A 1 231 ? 37.062 -0.882 -52.623 1.00 88.12 231 GLY A O 1
ATOM 1733 N N . VAL A 1 232 ? 37.188 1.072 -51.522 1.00 92.75 232 VAL A N 1
ATOM 1734 C CA . VAL A 1 232 ? 36.646 1.905 -52.609 1.00 92.75 232 VAL A CA 1
ATOM 1735 C C . VAL A 1 232 ? 37.460 1.774 -53.895 1.00 92.75 232 VAL A C 1
ATOM 1737 O O . VAL A 1 232 ? 36.890 1.573 -54.962 1.00 92.75 232 VAL A O 1
ATOM 1740 N N . SER A 1 233 ? 38.792 1.816 -53.817 1.00 93.12 233 SER A N 1
ATOM 1741 C CA . SER A 1 233 ? 39.644 1.723 -55.011 1.00 93.12 233 SER A CA 1
ATOM 1742 C C . SER A 1 233 ? 39.574 0.348 -55.683 1.00 93.12 233 SER A C 1
ATOM 1744 O O . SER A 1 233 ? 39.559 0.266 -56.913 1.00 93.12 233 SER A O 1
ATOM 1746 N N . ALA A 1 234 ? 39.484 -0.727 -54.891 1.00 91.44 234 ALA A N 1
ATOM 1747 C CA . ALA A 1 234 ? 39.309 -2.087 -55.394 1.00 91.44 234 ALA A CA 1
ATOM 1748 C C . ALA A 1 234 ? 37.954 -2.231 -56.101 1.00 91.44 234 ALA A C 1
ATOM 1750 O O . ALA A 1 234 ? 37.909 -2.688 -57.245 1.00 91.44 234 ALA A O 1
ATOM 1751 N N . TYR A 1 235 ? 36.876 -1.753 -55.471 1.00 91.88 235 TYR A N 1
ATOM 1752 C CA . TYR A 1 235 ? 35.543 -1.725 -56.070 1.00 91.88 235 TYR A CA 1
ATOM 1753 C C . TYR A 1 235 ? 35.511 -0.909 -57.368 1.00 91.88 235 TYR A C 1
ATOM 1755 O O . TYR A 1 235 ? 35.041 -1.407 -58.386 1.00 91.88 235 TYR A O 1
ATOM 1763 N N . GLU A 1 236 ? 36.067 0.306 -57.380 1.00 92.38 236 GLU A N 1
ATOM 1764 C CA . GLU A 1 236 ? 36.117 1.141 -58.585 1.00 92.38 236 GLU A CA 1
ATOM 1765 C C . GLU A 1 236 ? 36.866 0.457 -59.730 1.00 92.38 236 GLU A C 1
ATOM 1767 O O . GLU A 1 236 ? 36.457 0.556 -60.888 1.00 92.38 236 GLU A O 1
ATOM 1772 N N . SER A 1 237 ? 37.960 -0.244 -59.424 1.00 92.12 237 SER A N 1
ATOM 1773 C CA . SER A 1 237 ? 38.725 -0.978 -60.431 1.00 92.12 237 SER A CA 1
ATOM 1774 C C . SER A 1 237 ? 37.938 -2.161 -61.009 1.00 92.12 237 SER A C 1
ATOM 1776 O O . SER A 1 237 ? 37.913 -2.327 -62.230 1.00 92.12 237 SER A O 1
ATOM 1778 N N . ALA A 1 238 ? 37.227 -2.915 -60.160 1.00 89.75 238 ALA A N 1
ATOM 1779 C CA . ALA A 1 238 ? 36.373 -4.031 -60.565 1.00 89.75 238 ALA A CA 1
ATOM 1780 C C . ALA A 1 238 ? 35.136 -3.560 -61.351 1.00 89.75 238 ALA A C 1
ATOM 1782 O O . ALA A 1 238 ? 34.759 -4.155 -62.356 1.00 89.75 238 ALA A O 1
ATOM 1783 N N . ALA A 1 239 ? 34.527 -2.442 -60.954 1.00 91.44 239 ALA A N 1
ATOM 1784 C CA . ALA A 1 239 ? 33.389 -1.859 -61.660 1.00 91.44 239 ALA A CA 1
ATOM 1785 C C . ALA A 1 239 ? 33.777 -1.363 -63.066 1.00 91.44 239 ALA A C 1
ATOM 1787 O O . ALA A 1 239 ? 33.033 -1.552 -64.034 1.00 91.44 239 ALA A O 1
ATOM 1788 N N . ARG A 1 240 ? 34.972 -0.768 -63.208 1.00 90.81 240 ARG A N 1
ATOM 1789 C CA . ARG A 1 240 ? 35.509 -0.360 -64.517 1.00 90.81 240 ARG A CA 1
ATOM 1790 C C . ARG A 1 240 ? 35.785 -1.564 -65.417 1.00 90.81 240 ARG A C 1
ATOM 1792 O O . ARG A 1 240 ? 35.466 -1.496 -66.602 1.00 90.81 240 ARG A O 1
ATOM 1799 N N . SER A 1 241 ? 36.334 -2.659 -64.884 1.00 87.25 241 SER A N 1
ATOM 1800 C CA . SER A 1 241 ? 36.592 -3.873 -65.673 1.00 87.25 241 SER A CA 1
ATOM 1801 C C . SER A 1 241 ? 35.305 -4.610 -66.057 1.00 87.25 241 SER A C 1
ATOM 1803 O O . SER A 1 241 ? 35.208 -5.094 -67.181 1.00 87.25 241 SER A O 1
ATOM 1805 N N . ALA A 1 242 ? 34.284 -4.607 -65.195 1.00 86.50 242 ALA A N 1
ATOM 1806 C CA . ALA A 1 242 ? 32.959 -5.160 -65.490 1.00 86.50 242 ALA A CA 1
ATOM 1807 C C . ALA A 1 242 ? 32.214 -4.431 -66.618 1.00 86.50 242 ALA A C 1
ATOM 1809 O O . ALA A 1 242 ? 31.343 -5.010 -67.260 1.00 86.50 242 ALA A O 1
ATOM 1810 N N . SER A 1 243 ? 32.577 -3.177 -66.891 1.00 83.69 243 SER A N 1
ATOM 1811 C CA . SER A 1 243 ? 31.999 -2.388 -67.984 1.00 83.69 243 SER A CA 1
ATOM 1812 C C . SER A 1 243 ? 32.610 -2.715 -69.359 1.00 83.69 243 SER A C 1
ATOM 1814 O O . SER A 1 243 ? 32.164 -2.175 -70.371 1.00 83.69 243 SER A O 1
ATOM 1816 N N . SER A 1 244 ? 33.640 -3.570 -69.419 1.00 81.00 244 SER A N 1
ATOM 1817 C CA . SER A 1 244 ? 34.301 -3.971 -70.664 1.00 81.00 244 SER A CA 1
ATOM 1818 C C . SER A 1 244 ? 33.758 -5.323 -71.162 1.00 81.00 244 SER A C 1
ATOM 1820 O O . SER A 1 244 ? 33.634 -6.243 -70.352 1.00 81.00 244 SER A O 1
ATOM 1822 N N . PRO A 1 245 ? 33.445 -5.499 -72.464 1.00 72.75 245 PRO A N 1
ATOM 1823 C CA . PRO A 1 245 ? 33.006 -6.784 -73.008 1.00 72.75 245 PRO A CA 1
ATOM 1824 C C . PRO A 1 245 ? 34.170 -7.791 -73.005 1.00 72.75 245 PRO A C 1
ATOM 1826 O O . PRO A 1 245 ? 34.952 -7.865 -73.951 1.00 72.75 245 PRO A O 1
ATOM 1829 N N . GLY A 1 246 ? 34.322 -8.530 -71.907 1.00 64.56 246 GLY A N 1
ATOM 1830 C CA . GLY A 1 246 ? 35.330 -9.577 -71.745 1.00 64.56 246 GLY A CA 1
ATOM 1831 C C . GLY A 1 246 ? 34.822 -10.957 -72.168 1.00 64.56 246 GLY A C 1
ATOM 1832 O O . GLY A 1 246 ? 33.648 -11.280 -71.996 1.00 64.56 246 GLY A O 1
ATOM 1833 N N . ILE A 1 247 ? 35.724 -11.780 -72.708 1.00 63.31 247 ILE A N 1
ATOM 1834 C CA . ILE A 1 247 ? 35.509 -13.213 -72.947 1.00 63.31 247 ILE A CA 1
ATOM 1835 C C . ILE A 1 247 ? 35.747 -13.934 -71.612 1.00 63.31 247 ILE A C 1
ATOM 1837 O O . ILE A 1 247 ? 36.827 -13.817 -71.039 1.00 63.31 247 ILE A O 1
ATOM 1841 N N . ASN A 1 248 ? 34.730 -14.624 -71.089 1.00 70.81 248 ASN A N 1
ATOM 1842 C CA . ASN A 1 248 ? 34.822 -15.350 -69.820 1.00 70.81 248 ASN A CA 1
ATOM 1843 C C . ASN A 1 248 ? 35.405 -16.754 -70.045 1.00 70.81 248 ASN A C 1
ATOM 1845 O O . ASN A 1 248 ? 34.731 -17.617 -70.608 1.00 70.81 248 ASN A O 1
ATOM 1849 N N . ASP A 1 249 ? 36.619 -16.993 -69.550 1.00 67.75 249 ASP A N 1
ATOM 1850 C CA . ASP A 1 249 ? 37.251 -18.316 -69.533 1.00 67.75 249 ASP A CA 1
ATOM 1851 C C . ASP A 1 249 ? 36.844 -19.093 -68.263 1.00 67.75 249 ASP A C 1
ATOM 1853 O O . ASP A 1 249 ? 37.539 -19.097 -67.249 1.00 67.75 249 ASP A O 1
ATOM 1857 N N . GLY A 1 250 ? 35.675 -19.734 -68.329 1.00 70.31 250 GLY A N 1
ATOM 1858 C CA . GLY A 1 250 ? 35.320 -20.982 -67.630 1.00 70.31 250 GLY A CA 1
ATOM 1859 C C . GLY A 1 250 ? 35.174 -21.025 -66.100 1.00 70.31 250 GLY A C 1
ATOM 1860 O O . GLY A 1 250 ? 34.160 -21.537 -65.645 1.00 70.31 250 GLY A O 1
ATOM 1861 N N . ASP A 1 251 ? 36.133 -20.537 -65.307 1.00 78.31 251 ASP A N 1
ATOM 1862 C CA . ASP A 1 251 ? 36.259 -20.931 -63.882 1.00 78.31 251 ASP A CA 1
ATOM 1863 C C . ASP A 1 251 ? 36.555 -19.786 -62.890 1.00 78.31 251 ASP A C 1
ATOM 1865 O O . ASP A 1 251 ? 36.594 -20.007 -61.679 1.00 78.31 251 ASP A O 1
ATOM 1869 N N . SER A 1 252 ? 36.772 -18.553 -63.357 1.00 78.38 252 SER A N 1
ATOM 1870 C CA . SER A 1 252 ? 36.987 -17.397 -62.468 1.00 78.38 252 SER A CA 1
ATOM 1871 C C . SER A 1 252 ? 35.708 -16.574 -62.312 1.00 78.38 252 SER A C 1
ATOM 1873 O O . SER A 1 252 ? 35.003 -16.393 -63.307 1.00 78.38 252 SER A O 1
ATOM 1875 N N . PRO A 1 253 ? 35.410 -16.034 -61.109 1.00 81.12 253 PRO A N 1
ATOM 1876 C CA . PRO A 1 253 ? 34.257 -15.165 -60.923 1.00 81.12 253 PRO A CA 1
ATOM 1877 C C . PRO A 1 253 ? 34.341 -14.000 -61.901 1.00 81.12 253 PRO A C 1
ATOM 1879 O O . PRO A 1 253 ? 35.394 -13.362 -62.040 1.00 81.12 253 PRO A O 1
ATOM 1882 N N . THR A 1 254 ? 33.232 -13.746 -62.588 1.00 86.94 254 THR A N 1
ATOM 1883 C CA . THR A 1 254 ? 33.144 -12.683 -63.583 1.00 86.94 254 THR A CA 1
ATOM 1884 C C . THR A 1 254 ? 33.457 -11.336 -62.923 1.00 86.94 254 THR A C 1
ATOM 1886 O O . THR A 1 254 ? 33.195 -11.147 -61.731 1.00 86.94 254 THR A O 1
ATOM 1889 N N . PRO A 1 255 ? 33.990 -10.351 -63.662 1.00 86.25 255 PRO A N 1
ATOM 1890 C CA . PRO A 1 255 ? 34.231 -9.017 -63.110 1.00 86.25 255 PRO A CA 1
ATOM 1891 C C . PRO A 1 255 ? 32.992 -8.395 -62.439 1.00 86.25 255 PRO A C 1
ATOM 1893 O O . PRO A 1 255 ? 33.121 -7.668 -61.457 1.00 86.25 255 PRO A O 1
ATOM 1896 N N . ALA A 1 256 ? 31.789 -8.723 -62.928 1.00 86.12 256 ALA A N 1
ATOM 1897 C CA . ALA A 1 256 ? 30.525 -8.307 -62.327 1.00 86.12 256 ALA A CA 1
ATOM 1898 C C . ALA A 1 256 ? 30.278 -8.959 -60.954 1.00 86.12 256 ALA A C 1
ATOM 1900 O O . ALA A 1 256 ? 29.938 -8.257 -60.005 1.00 86.12 256 ALA A O 1
ATOM 1901 N N . GLU A 1 257 ? 30.507 -10.269 -60.821 1.00 88.81 257 GLU A N 1
ATOM 1902 C CA . GLU A 1 257 ? 30.410 -10.975 -59.533 1.00 88.81 257 GLU A CA 1
ATOM 1903 C C . GLU A 1 257 ? 31.438 -10.446 -58.524 1.00 88.81 257 GLU A C 1
ATOM 1905 O O . GLU A 1 257 ? 31.112 -10.251 -57.354 1.00 88.81 257 GLU A O 1
ATOM 1910 N N . GLN A 1 258 ? 32.660 -10.137 -58.973 1.00 89.81 258 GLN A N 1
ATOM 1911 C CA . GLN A 1 258 ? 33.685 -9.528 -58.117 1.00 89.81 258 GLN A CA 1
ATOM 1912 C C . GLN A 1 258 ? 33.282 -8.123 -57.650 1.00 89.81 258 GLN A C 1
ATOM 1914 O O . GLN A 1 258 ? 33.412 -7.805 -56.468 1.00 89.81 258 GLN A O 1
ATOM 1919 N N . ALA A 1 259 ? 32.767 -7.285 -58.553 1.00 91.25 259 ALA A N 1
ATOM 1920 C CA . ALA A 1 259 ? 32.287 -5.951 -58.203 1.00 91.25 259 ALA A CA 1
ATOM 1921 C C . ALA A 1 259 ? 31.107 -6.011 -57.220 1.00 91.25 259 ALA A C 1
ATOM 1923 O O . ALA A 1 259 ? 31.058 -5.223 -56.276 1.00 91.25 259 ALA A O 1
ATOM 1924 N N . GLN A 1 260 ? 30.190 -6.966 -57.398 1.00 93.44 260 GLN A N 1
ATOM 1925 C CA . GLN A 1 260 ? 29.062 -7.161 -56.492 1.00 93.44 260 GLN A CA 1
ATOM 1926 C C . GLN A 1 260 ? 29.514 -7.636 -55.104 1.00 93.44 260 GLN A C 1
ATOM 1928 O O . GLN A 1 260 ? 29.068 -7.076 -54.105 1.00 93.44 260 GLN A O 1
ATOM 1933 N N . ALA A 1 261 ? 30.448 -8.588 -55.024 1.00 93.31 261 ALA A N 1
ATOM 1934 C CA . ALA A 1 261 ? 31.008 -9.031 -53.748 1.00 93.31 261 ALA A CA 1
ATOM 1935 C C . ALA A 1 261 ? 31.696 -7.880 -52.988 1.00 93.31 261 ALA A C 1
ATOM 1937 O O . ALA A 1 261 ? 31.507 -7.729 -51.782 1.00 93.31 261 ALA A O 1
ATOM 1938 N N . LEU A 1 262 ? 32.445 -7.023 -53.695 1.00 92.88 262 LEU A N 1
ATOM 1939 C CA . LEU A 1 262 ? 33.076 -5.832 -53.113 1.00 92.88 262 LEU A CA 1
ATOM 1940 C C . LEU A 1 262 ? 32.050 -4.776 -52.667 1.00 92.88 262 LEU A C 1
ATOM 1942 O O . LEU A 1 262 ? 32.267 -4.099 -51.662 1.00 92.88 262 LEU A O 1
ATOM 1946 N N . LEU A 1 263 ? 30.929 -4.640 -53.382 1.00 93.94 263 LEU A N 1
ATOM 1947 C CA . LEU A 1 263 ? 29.833 -3.751 -52.992 1.00 93.94 263 LEU A CA 1
ATOM 1948 C C . LEU A 1 263 ? 29.140 -4.236 -51.713 1.00 93.94 263 LEU A C 1
ATOM 1950 O O . LEU A 1 263 ? 28.895 -3.434 -50.813 1.00 93.94 263 LEU A O 1
ATOM 1954 N N . GLU A 1 264 ? 28.833 -5.530 -51.619 1.00 94.44 264 GLU A N 1
ATOM 1955 C CA . GLU A 1 264 ? 28.207 -6.129 -50.433 1.00 94.44 264 GLU A CA 1
ATOM 1956 C C . GLU A 1 264 ? 29.115 -6.016 -49.198 1.00 94.44 264 GLU A C 1
ATOM 1958 O O . GLU A 1 264 ? 28.643 -5.666 -48.110 1.00 94.44 264 GLU A O 1
ATOM 1963 N N . ASP A 1 265 ? 30.424 -6.234 -49.367 1.00 93.69 265 ASP A N 1
ATOM 1964 C CA . ASP A 1 265 ? 31.413 -6.033 -48.304 1.00 93.69 265 ASP A CA 1
ATOM 1965 C C . ASP A 1 265 ? 31.476 -4.559 -47.866 1.00 93.69 265 ASP A C 1
ATOM 1967 O O . ASP A 1 265 ? 31.382 -4.254 -46.672 1.00 93.69 265 ASP A O 1
ATOM 1971 N N . GLY A 1 266 ? 31.493 -3.628 -48.828 1.00 93.75 266 GLY A N 1
ATOM 1972 C CA . GLY A 1 266 ? 31.433 -2.187 -48.574 1.00 93.75 266 GLY A CA 1
ATOM 1973 C C . GLY A 1 266 ? 30.178 -1.762 -47.802 1.00 93.75 266 GLY A C 1
ATOM 1974 O O . GLY A 1 266 ? 30.280 -1.079 -46.782 1.00 93.75 266 GLY A O 1
ATOM 1975 N N . GLN A 1 267 ? 28.993 -2.220 -48.215 1.00 95.19 267 GLN A N 1
ATOM 1976 C CA . GLN A 1 267 ? 27.725 -1.929 -47.528 1.00 95.19 267 GLN A CA 1
ATOM 1977 C C . GLN A 1 267 ? 27.683 -2.514 -46.108 1.00 95.19 267 GLN A C 1
ATOM 1979 O O . GLN A 1 267 ? 27.153 -1.896 -45.179 1.00 95.19 267 GLN A O 1
ATOM 1984 N N . SER A 1 268 ? 28.249 -3.707 -45.910 1.00 94.25 268 SER A N 1
ATOM 1985 C CA . SER A 1 268 ? 28.387 -4.322 -44.588 1.00 94.25 268 SER A CA 1
ATOM 1986 C C . SER A 1 268 ? 29.297 -3.490 -43.674 1.00 94.25 268 SER A C 1
ATOM 1988 O O . SER A 1 268 ? 28.935 -3.230 -42.518 1.00 94.25 268 SER A O 1
ATOM 1990 N N . ALA A 1 269 ? 30.439 -3.019 -44.185 1.00 91.62 269 ALA A N 1
ATOM 1991 C CA . ALA A 1 269 ? 31.368 -2.150 -43.462 1.00 91.62 269 ALA A CA 1
ATOM 1992 C C . ALA A 1 269 ? 30.748 -0.780 -43.129 1.00 91.62 269 ALA A C 1
ATOM 1994 O O . ALA A 1 269 ? 30.873 -0.297 -41.996 1.00 91.62 269 ALA A O 1
ATOM 1995 N N . GLU A 1 270 ? 30.005 -0.185 -44.064 1.00 93.19 270 GLU A N 1
ATOM 1996 C CA . GLU A 1 270 ? 29.276 1.067 -43.853 1.00 93.19 270 GLU A CA 1
ATOM 1997 C C . GLU A 1 270 ? 28.197 0.907 -42.772 1.00 93.19 270 GLU A C 1
ATOM 1999 O O . GLU A 1 270 ? 28.138 1.703 -41.834 1.00 93.19 270 GLU A O 1
ATOM 2004 N N . ARG A 1 271 ? 27.398 -0.172 -42.812 1.00 95.06 271 ARG A N 1
ATOM 2005 C CA . ARG A 1 271 ? 26.366 -0.437 -41.794 1.00 95.06 271 ARG A CA 1
ATOM 2006 C C . ARG A 1 271 ? 26.964 -0.563 -40.395 1.00 95.06 271 ARG A C 1
ATOM 2008 O O . ARG A 1 271 ? 26.419 0.001 -39.446 1.00 95.06 271 ARG A O 1
ATOM 2015 N N . ARG A 1 272 ? 28.080 -1.287 -40.248 1.00 92.94 272 ARG A N 1
ATOM 2016 C CA . ARG A 1 272 ? 28.797 -1.407 -38.964 1.00 92.94 272 ARG A CA 1
ATOM 2017 C C . ARG A 1 272 ? 29.303 -0.049 -38.481 1.00 92.94 272 ARG A C 1
ATOM 2019 O O . ARG A 1 272 ? 29.129 0.272 -37.308 1.00 92.94 272 ARG A O 1
ATOM 2026 N N . THR A 1 273 ? 29.857 0.759 -39.383 1.00 92.50 273 THR A N 1
ATOM 2027 C CA . THR A 1 273 ? 30.360 2.103 -39.069 1.00 92.50 273 THR A CA 1
ATOM 2028 C C . THR A 1 273 ? 29.228 3.042 -38.646 1.00 92.50 273 THR A C 1
ATOM 2030 O O . THR A 1 273 ? 29.346 3.707 -37.622 1.00 92.50 273 THR A O 1
ATOM 2033 N N . ASN A 1 274 ? 28.087 3.031 -39.340 1.00 92.12 274 ASN A N 1
ATOM 2034 C CA . ASN A 1 274 ? 26.912 3.836 -38.988 1.00 92.12 274 ASN A CA 1
ATOM 2035 C C . ASN A 1 274 ? 26.344 3.464 -37.609 1.00 92.12 274 ASN A C 1
ATOM 2037 O O . ASN A 1 274 ? 26.022 4.346 -36.811 1.00 92.12 274 ASN A O 1
ATOM 2041 N N . ILE A 1 275 ? 26.285 2.166 -37.286 1.00 93.06 275 ILE A N 1
ATOM 2042 C CA . ILE A 1 275 ? 25.903 1.699 -35.944 1.00 93.06 275 ILE A CA 1
ATOM 2043 C C . ILE A 1 275 ? 26.908 2.200 -34.895 1.00 93.06 275 ILE A C 1
ATOM 2045 O O . ILE A 1 275 ? 26.495 2.721 -33.859 1.00 93.06 275 ILE A O 1
ATOM 2049 N N . LEU A 1 276 ? 28.215 2.091 -35.160 1.00 93.19 276 LEU A N 1
ATOM 2050 C CA . LEU A 1 276 ? 29.267 2.558 -34.248 1.00 93.19 276 LEU A CA 1
ATOM 2051 C C . LEU A 1 276 ? 29.209 4.070 -34.004 1.00 93.19 276 LEU A C 1
ATOM 2053 O O . LEU A 1 276 ? 29.347 4.501 -32.858 1.00 93.19 276 LEU A O 1
ATOM 2057 N N . ILE A 1 277 ? 28.941 4.870 -35.039 1.00 93.38 277 ILE A N 1
ATOM 2058 C CA . ILE A 1 277 ? 28.727 6.318 -34.916 1.00 93.38 277 ILE A CA 1
ATOM 2059 C C . ILE A 1 277 ? 27.530 6.594 -33.998 1.00 93.38 277 ILE A C 1
ATOM 2061 O O . ILE A 1 277 ? 27.654 7.379 -33.057 1.00 93.38 277 ILE A O 1
ATOM 2065 N N . GLY A 1 278 ? 26.399 5.914 -34.218 1.00 92.06 278 GLY A N 1
ATOM 2066 C CA . GLY A 1 278 ? 25.197 6.066 -33.394 1.00 92.06 278 GLY A CA 1
ATOM 2067 C C . GLY A 1 278 ? 25.433 5.724 -31.919 1.00 92.06 278 GLY A C 1
ATOM 2068 O O . GLY A 1 278 ? 25.084 6.508 -31.034 1.00 92.06 278 GLY A O 1
ATOM 2069 N N . VAL A 1 279 ? 26.086 4.591 -31.643 1.00 94.69 279 VAL A N 1
ATOM 2070 C CA . VAL A 1 279 ? 26.423 4.158 -30.274 1.00 94.69 279 VAL A CA 1
ATOM 2071 C C . VAL A 1 279 ? 27.407 5.126 -29.611 1.00 94.69 279 VAL A C 1
ATOM 2073 O O . VAL A 1 279 ? 27.207 5.508 -28.458 1.00 94.69 279 VAL A O 1
ATOM 2076 N N . THR A 1 280 ? 28.437 5.575 -30.333 1.00 92.81 280 THR A N 1
ATOM 2077 C CA . THR A 1 280 ? 29.433 6.527 -29.815 1.00 92.81 280 THR A CA 1
ATOM 2078 C C . THR A 1 280 ? 28.789 7.868 -29.469 1.00 92.81 280 THR A C 1
ATOM 2080 O O . THR A 1 280 ? 29.062 8.417 -28.403 1.00 92.81 280 THR A O 1
ATOM 2083 N N . ALA A 1 281 ? 27.893 8.379 -30.319 1.00 93.94 281 ALA A N 1
ATOM 2084 C CA . ALA A 1 281 ? 27.175 9.626 -30.067 1.00 93.94 281 ALA A CA 1
ATOM 2085 C C . ALA A 1 281 ? 26.266 9.529 -28.829 1.00 93.94 281 ALA A C 1
ATOM 2087 O O . ALA A 1 281 ? 26.303 10.409 -27.966 1.00 93.94 281 ALA A O 1
ATOM 2088 N N . ALA A 1 282 ? 25.501 8.440 -28.695 1.00 93.00 282 ALA A N 1
ATOM 2089 C CA . ALA A 1 282 ? 24.658 8.201 -27.522 1.00 93.00 282 ALA A CA 1
ATOM 2090 C C . ALA A 1 282 ? 25.486 8.095 -26.228 1.00 93.00 282 ALA A C 1
ATOM 2092 O O . ALA A 1 282 ? 25.116 8.653 -25.188 1.00 93.00 282 ALA A O 1
ATOM 2093 N N . MET A 1 283 ? 26.641 7.427 -26.293 1.00 94.62 283 MET A N 1
ATOM 2094 C CA . MET A 1 283 ? 27.532 7.302 -25.145 1.00 94.62 283 MET A CA 1
ATOM 2095 C C . MET A 1 283 ? 28.170 8.642 -24.765 1.00 94.62 283 MET A C 1
ATOM 2097 O O . MET A 1 283 ? 28.180 8.988 -23.586 1.00 94.62 283 MET A O 1
ATOM 2101 N N . ALA A 1 284 ? 28.608 9.440 -25.743 1.00 93.88 284 ALA A N 1
ATOM 2102 C CA . ALA A 1 284 ? 29.148 10.776 -25.505 1.00 93.88 284 ALA A CA 1
ATOM 2103 C C . ALA A 1 284 ? 28.123 11.709 -24.837 1.00 93.88 284 ALA A C 1
ATOM 2105 O O . ALA A 1 284 ? 28.462 12.401 -23.874 1.00 93.88 284 ALA A O 1
ATOM 2106 N N . ALA A 1 285 ? 26.862 11.681 -25.284 1.00 95.31 285 ALA A N 1
ATOM 2107 C CA . ALA A 1 285 ? 25.776 12.429 -24.648 1.00 95.31 285 ALA A CA 1
ATOM 2108 C C . ALA A 1 285 ? 25.561 11.987 -23.190 1.00 95.31 285 ALA A C 1
ATOM 2110 O O . ALA A 1 285 ? 25.460 12.823 -22.291 1.00 95.31 285 ALA A O 1
ATOM 2111 N N . THR A 1 286 ? 25.582 10.676 -22.935 1.00 93.19 286 THR A N 1
ATOM 2112 C CA . THR A 1 286 ? 25.477 10.120 -21.577 1.00 93.19 286 THR A CA 1
ATOM 2113 C C . THR A 1 286 ? 26.650 10.564 -20.694 1.00 93.19 286 THR A C 1
ATOM 2115 O O . THR A 1 286 ? 26.433 11.014 -19.570 1.00 93.19 286 THR A O 1
ATOM 2118 N N . THR A 1 287 ? 27.892 10.514 -21.194 1.00 93.81 287 THR A N 1
ATOM 2119 C CA . THR A 1 287 ? 29.081 10.999 -20.470 1.00 93.81 287 THR A CA 1
ATOM 2120 C C . THR A 1 287 ? 28.965 12.485 -20.121 1.00 93.81 287 THR A C 1
ATOM 2122 O O . THR A 1 287 ? 29.324 12.877 -19.011 1.00 93.81 287 THR A O 1
ATOM 2125 N N . ALA A 1 288 ? 28.442 13.315 -21.028 1.00 94.00 288 ALA A N 1
ATOM 2126 C CA . ALA A 1 288 ? 28.241 14.739 -20.771 1.00 94.00 288 ALA A CA 1
ATOM 2127 C C . ALA A 1 288 ? 27.229 14.983 -19.637 1.00 94.00 288 ALA A C 1
ATOM 2129 O O . ALA A 1 288 ? 27.519 15.757 -18.724 1.00 94.00 288 ALA A O 1
ATOM 2130 N N . VAL A 1 289 ? 26.092 14.271 -19.637 1.00 92.62 289 VAL A N 1
ATOM 2131 C CA . VAL A 1 289 ? 25.100 14.325 -18.545 1.00 92.62 289 VAL A CA 1
ATOM 2132 C C . VAL A 1 289 ? 25.731 13.897 -17.219 1.00 92.62 289 VAL A C 1
ATOM 2134 O O . VAL A 1 289 ? 25.603 14.610 -16.224 1.00 92.62 289 VAL A O 1
ATOM 2137 N N . LEU A 1 290 ? 26.485 12.792 -17.204 1.00 91.94 290 LEU A N 1
ATOM 2138 C CA . LEU A 1 290 ? 27.221 12.364 -16.011 1.00 91.94 290 LEU A CA 1
ATOM 2139 C C . LEU A 1 290 ? 28.170 13.462 -15.517 1.00 91.94 290 LEU A C 1
ATOM 2141 O O . LEU A 1 290 ? 28.248 13.690 -14.314 1.00 91.94 290 LEU A O 1
ATOM 2145 N N . GLY A 1 291 ? 28.852 14.178 -16.414 1.00 91.69 291 GLY A N 1
ATOM 2146 C CA . GLY A 1 291 ? 29.749 15.281 -16.060 1.00 91.69 291 GLY A CA 1
ATOM 2147 C C . GLY A 1 291 ? 29.053 16.433 -15.331 1.00 91.69 291 GLY A C 1
ATOM 2148 O O . GLY A 1 291 ? 29.621 16.978 -14.384 1.00 91.69 291 GLY A O 1
ATOM 2149 N N . VAL A 1 292 ? 27.813 16.761 -15.707 1.00 91.50 292 VAL A N 1
ATOM 2150 C CA . VAL A 1 292 ? 27.004 17.801 -15.040 1.00 91.50 292 VAL A CA 1
ATOM 2151 C C . VAL A 1 292 ? 26.632 17.392 -13.612 1.00 91.50 292 VAL A C 1
ATOM 2153 O O . VAL A 1 292 ? 26.701 18.216 -12.703 1.00 91.50 292 VAL A O 1
ATOM 2156 N N . PHE A 1 293 ? 26.290 16.118 -13.398 1.00 90.44 293 PHE A N 1
ATOM 2157 C CA . PHE A 1 293 ? 25.859 15.591 -12.094 1.00 90.44 293 PHE A CA 1
ATOM 2158 C C . PHE A 1 293 ? 26.996 14.987 -11.246 1.00 90.44 293 PHE A C 1
ATOM 2160 O O . PHE A 1 293 ? 26.763 14.508 -10.134 1.00 90.44 293 PHE A O 1
ATOM 2167 N N . THR A 1 294 ? 28.237 15.001 -11.741 1.00 91.44 294 THR A N 1
ATOM 2168 C CA . THR A 1 294 ? 29.403 14.499 -11.002 1.00 91.44 294 THR A CA 1
ATOM 2169 C C . THR A 1 294 ? 29.807 15.473 -9.905 1.00 91.44 294 THR A C 1
ATOM 2171 O O . THR A 1 294 ? 29.917 16.680 -10.121 1.00 91.44 294 THR A O 1
ATOM 2174 N N . ASN A 1 295 ? 30.098 14.951 -8.713 1.00 87.19 295 ASN A N 1
ATOM 2175 C CA . ASN A 1 295 ? 30.620 15.781 -7.634 1.00 87.19 295 ASN A CA 1
ATOM 2176 C C . ASN A 1 295 ? 32.113 16.101 -7.841 1.00 87.19 295 ASN A C 1
ATOM 2178 O O . ASN A 1 295 ? 33.021 15.312 -7.550 1.00 87.19 295 ASN A O 1
ATOM 2182 N N . TRP A 1 296 ? 32.366 17.314 -8.328 1.00 87.62 296 TRP A N 1
ATOM 2183 C CA . TRP A 1 296 ? 33.705 17.862 -8.552 1.00 87.62 296 TRP A CA 1
ATOM 2184 C C . TRP A 1 296 ? 34.369 18.433 -7.292 1.00 87.62 296 TRP A C 1
ATOM 2186 O O . TRP A 1 296 ? 35.556 18.769 -7.335 1.00 87.62 296 TRP A O 1
ATOM 2196 N N . LYS A 1 297 ? 33.678 18.487 -6.143 1.00 79.75 297 LYS A N 1
ATOM 2197 C CA . LYS A 1 297 ? 34.300 18.800 -4.844 1.00 79.75 297 LYS A CA 1
ATOM 2198 C C . LYS A 1 297 ? 34.885 17.515 -4.257 1.00 79.75 297 LYS A C 1
ATOM 2200 O O . LYS A 1 297 ? 34.279 16.456 -4.360 1.00 79.75 297 LYS A O 1
ATOM 2205 N N . GLY A 1 298 ? 36.150 17.559 -3.842 1.00 61.19 298 GLY A N 1
ATOM 2206 C CA . GLY A 1 298 ? 36.912 16.357 -3.484 1.00 61.19 298 GLY A CA 1
ATOM 2207 C C . GLY A 1 298 ? 36.287 15.643 -2.299 1.00 61.19 298 GLY A C 1
ATOM 2208 O O . GLY A 1 298 ? 36.069 16.281 -1.276 1.00 61.19 298 GLY A O 1
ATOM 2209 N N . GLU A 1 299 ? 36.061 14.334 -2.407 1.00 60.16 299 GLU A N 1
ATOM 2210 C CA . GLU A 1 299 ? 36.112 13.501 -1.209 1.00 60.16 299 GLU A CA 1
ATOM 2211 C C . GLU A 1 299 ? 37.532 13.654 -0.660 1.00 60.16 299 GLU A C 1
ATOM 2213 O O . GLU A 1 299 ? 38.516 13.264 -1.301 1.00 60.16 299 GLU A O 1
ATOM 2218 N N . SER A 1 300 ? 37.658 14.311 0.493 1.00 54.50 300 SER A N 1
ATOM 2219 C CA . SER A 1 300 ? 38.844 14.182 1.327 1.00 54.50 300 SER A CA 1
ATOM 2220 C C . SER A 1 300 ? 39.149 12.692 1.449 1.00 54.50 300 SER A C 1
ATOM 2222 O O . SER A 1 300 ? 38.240 11.879 1.599 1.00 54.50 300 SER A O 1
ATOM 2224 N N . ARG A 1 301 ? 40.426 12.324 1.304 1.00 54.78 301 ARG A N 1
ATOM 2225 C CA . ARG A 1 301 ? 40.933 10.954 1.462 1.00 54.78 301 ARG A CA 1
ATOM 2226 C C . ARG A 1 301 ? 40.649 10.443 2.879 1.00 54.78 301 ARG A C 1
ATOM 2228 O O . ARG A 1 301 ? 41.551 10.341 3.696 1.00 54.78 301 ARG A O 1
ATOM 2235 N N . GLU A 1 302 ? 39.412 10.102 3.171 1.00 59.56 302 GLU A N 1
ATOM 2236 C CA . GLU A 1 302 ? 38.988 9.502 4.423 1.00 59.56 302 GLU A CA 1
ATOM 2237 C C . GLU A 1 302 ? 37.980 8.411 4.095 1.00 59.56 302 GLU A C 1
ATOM 2239 O O . GLU A 1 302 ? 36.775 8.549 4.257 1.00 59.56 302 GLU A O 1
ATOM 2244 N N . ARG A 1 303 ? 38.518 7.313 3.557 1.00 47.56 303 ARG A N 1
ATOM 2245 C CA . ARG A 1 303 ? 38.214 5.941 3.986 1.00 47.56 303 ARG A CA 1
ATOM 2246 C C . ARG A 1 303 ? 39.087 4.976 3.201 1.00 47.56 303 ARG A C 1
ATOM 2248 O O . ARG A 1 303 ? 38.734 4.424 2.164 1.00 47.56 303 ARG A O 1
ATOM 2255 N N . ALA A 1 304 ? 40.266 4.747 3.764 1.00 52.25 304 ALA A N 1
ATOM 2256 C CA . ALA A 1 304 ? 40.899 3.449 3.675 1.00 52.25 304 ALA A CA 1
ATOM 2257 C C . ALA A 1 304 ? 39.993 2.428 4.388 1.00 52.25 304 ALA A C 1
ATOM 2259 O O . ALA A 1 304 ? 40.066 2.270 5.598 1.00 52.25 304 ALA A O 1
ATOM 2260 N N . SER A 1 305 ? 39.085 1.775 3.669 1.00 56.25 305 SER A N 1
ATOM 2261 C CA . SER A 1 305 ? 38.643 0.408 3.983 1.00 56.25 305 SER A CA 1
ATOM 2262 C C . SER A 1 305 ? 37.730 -0.105 2.872 1.00 56.25 305 SER A C 1
ATOM 2264 O O . SER A 1 305 ? 36.718 0.504 2.551 1.00 56.25 305 SER A O 1
ATOM 2266 N N . LYS A 1 306 ? 38.124 -1.251 2.303 1.00 53.72 306 LYS A N 1
ATOM 2267 C CA . LYS A 1 306 ? 37.436 -2.037 1.261 1.00 53.72 306 LYS A CA 1
ATOM 2268 C C . LYS A 1 306 ? 37.545 -1.494 -0.166 1.00 53.72 306 LYS A C 1
ATOM 2270 O O . LYS A 1 306 ? 36.570 -1.141 -0.819 1.00 53.72 306 LYS A O 1
ATOM 2275 N N . ARG A 1 307 ? 38.775 -1.514 -0.690 1.00 53.34 307 ARG A N 1
ATOM 2276 C CA . ARG A 1 307 ? 39.031 -1.408 -2.130 1.00 53.34 307 ARG A CA 1
ATOM 2277 C C . ARG A 1 307 ? 38.846 -2.790 -2.772 1.00 53.34 307 ARG A C 1
ATOM 2279 O O . ARG A 1 307 ? 39.617 -3.705 -2.489 1.00 53.34 307 ARG A O 1
ATOM 2286 N N . VAL A 1 308 ? 37.825 -2.934 -3.613 1.00 58.06 308 VAL A N 1
ATOM 2287 C CA . VAL A 1 308 ? 37.715 -4.037 -4.577 1.00 58.06 308 VAL A CA 1
ATOM 2288 C C . VAL A 1 308 ? 38.434 -3.576 -5.843 1.00 58.06 308 VAL A C 1
ATOM 2290 O O . VAL A 1 308 ? 38.031 -2.587 -6.449 1.00 58.06 308 VAL A O 1
ATOM 2293 N N . GLU A 1 309 ? 39.531 -4.233 -6.211 1.00 63.09 309 GLU A N 1
ATOM 2294 C CA . GLU A 1 309 ? 40.276 -3.937 -7.436 1.00 63.09 309 GLU A CA 1
ATOM 2295 C C . GLU A 1 309 ? 39.835 -4.904 -8.542 1.00 63.09 309 GLU A C 1
ATOM 2297 O O . GLU A 1 309 ? 40.113 -6.105 -8.447 1.00 63.09 309 GLU A O 1
ATOM 2302 N N . PRO A 1 310 ? 39.137 -4.429 -9.589 1.00 63.06 310 PRO A N 1
ATOM 2303 C CA . PRO A 1 310 ? 38.940 -5.228 -10.786 1.00 63.06 310 PRO A CA 1
ATOM 2304 C C . PRO A 1 310 ? 40.281 -5.391 -11.508 1.00 63.06 310 PRO A C 1
ATOM 2306 O O . PRO A 1 310 ? 40.970 -4.409 -11.785 1.00 63.06 310 PRO A O 1
ATOM 2309 N N . SER A 1 311 ? 40.652 -6.624 -11.836 1.00 74.06 311 SER A N 1
ATOM 2310 C CA . SER A 1 311 ? 41.756 -6.928 -12.739 1.00 74.06 311 SER A CA 1
ATOM 2311 C C . SER A 1 311 ? 41.212 -7.520 -14.036 1.00 74.06 311 SER A C 1
ATOM 2313 O O . SER A 1 311 ? 40.396 -8.443 -14.042 1.00 74.06 311 SER A O 1
ATOM 2315 N N . ILE A 1 312 ? 41.657 -6.953 -15.156 1.00 70.69 312 ILE A N 1
ATOM 2316 C CA . ILE A 1 312 ? 41.337 -7.440 -16.497 1.00 70.69 312 ILE A CA 1
ATOM 2317 C C . ILE A 1 312 ? 42.583 -8.150 -17.017 1.00 70.69 312 ILE A C 1
ATOM 2319 O O . ILE A 1 312 ? 43.638 -7.536 -17.168 1.00 70.69 312 ILE A O 1
ATOM 2323 N N . GLY A 1 313 ? 42.468 -9.454 -17.257 1.00 67.12 313 GLY A N 1
ATOM 2324 C CA . GLY A 1 313 ? 43.519 -10.266 -17.857 1.00 67.12 313 GLY A CA 1
ATOM 2325 C C . GLY A 1 313 ? 43.162 -10.598 -19.298 1.00 67.12 313 GLY A C 1
ATOM 2326 O O . GLY A 1 313 ? 42.145 -11.239 -19.546 1.00 67.12 313 GLY A O 1
ATOM 2327 N N . VAL A 1 314 ? 43.997 -10.194 -20.255 1.00 62.19 314 VAL A N 1
ATOM 2328 C CA . VAL A 1 314 ? 43.849 -10.599 -21.660 1.00 62.19 314 VAL A CA 1
ATOM 2329 C C . VAL A 1 314 ? 44.829 -11.732 -21.934 1.00 62.19 314 VAL A C 1
ATOM 2331 O O . VAL A 1 314 ? 46.038 -11.564 -21.793 1.00 62.19 314 VAL A O 1
ATOM 2334 N N . THR A 1 315 ? 44.317 -12.902 -22.313 1.00 70.31 315 THR A N 1
ATOM 2335 C CA . THR A 1 315 ? 45.138 -14.051 -22.714 1.00 70.31 315 THR A CA 1
ATOM 2336 C C . THR A 1 315 ? 44.938 -14.345 -24.197 1.00 70.31 315 THR A C 1
ATOM 2338 O O . THR A 1 315 ? 43.928 -13.962 -24.784 1.00 70.31 315 THR A O 1
ATOM 2341 N N . LYS A 1 316 ? 45.857 -15.106 -24.810 1.00 66.94 316 LYS A N 1
ATOM 2342 C CA . LYS A 1 316 ? 45.724 -15.562 -26.210 1.00 66.94 316 LYS A CA 1
ATOM 2343 C C . LYS A 1 316 ? 44.462 -16.410 -26.476 1.00 66.94 316 LYS A C 1
ATOM 2345 O O . LYS A 1 316 ? 44.192 -16.723 -27.628 1.00 66.94 316 LYS A O 1
ATOM 2350 N N . ARG A 1 317 ? 43.713 -16.803 -25.435 1.00 62.91 317 ARG A N 1
ATOM 2351 C CA . ARG A 1 317 ? 42.478 -17.605 -25.514 1.00 62.91 317 ARG A CA 1
ATOM 2352 C C . ARG A 1 317 ? 41.205 -16.832 -25.128 1.00 62.91 317 ARG A C 1
ATOM 2354 O O . ARG A 1 317 ? 40.143 -17.438 -25.087 1.00 62.91 317 ARG A O 1
ATOM 2361 N N . GLY A 1 318 ? 41.293 -15.530 -24.845 1.00 58.41 318 GLY A N 1
ATOM 2362 C CA . GLY A 1 318 ? 40.154 -14.695 -24.439 1.00 58.41 318 GLY A CA 1
ATOM 2363 C C . GLY A 1 318 ? 40.469 -13.765 -23.261 1.00 58.41 318 GLY A C 1
ATOM 2364 O O . GLY A 1 318 ? 41.521 -13.882 -22.620 1.00 58.41 318 GLY A O 1
ATOM 2365 N N . GLY A 1 319 ? 39.562 -12.820 -22.998 1.00 75.56 319 GLY A N 1
ATOM 2366 C CA . GLY A 1 319 ? 39.631 -11.896 -21.861 1.00 75.56 319 GLY A CA 1
ATOM 2367 C C . GLY A 1 319 ? 38.915 -12.446 -20.625 1.00 75.56 319 GLY A C 1
ATOM 2368 O O . GLY A 1 319 ? 37.847 -13.040 -20.742 1.00 75.56 319 GLY A O 1
ATOM 2369 N N . ALA A 1 320 ? 39.492 -12.233 -19.445 1.00 72.31 320 ALA A N 1
ATOM 2370 C CA . ALA A 1 320 ? 38.900 -12.559 -18.153 1.00 72.31 320 ALA A CA 1
ATOM 2371 C C . ALA A 1 320 ? 38.823 -11.303 -17.274 1.00 72.31 320 ALA A C 1
ATOM 2373 O O . ALA A 1 320 ? 39.752 -10.492 -17.251 1.00 72.31 320 ALA A O 1
ATOM 2374 N N . VAL A 1 321 ? 37.724 -11.167 -16.532 1.00 71.00 321 VAL A N 1
ATOM 2375 C CA . VAL A 1 321 ? 37.530 -10.124 -15.517 1.00 71.00 321 VAL A CA 1
ATOM 2376 C C . VAL A 1 321 ? 37.525 -10.806 -14.153 1.00 71.00 321 VAL A C 1
ATOM 2378 O O . VAL A 1 321 ? 36.724 -11.707 -13.921 1.00 71.00 321 VAL A O 1
ATOM 2381 N N . ALA A 1 322 ? 38.420 -10.397 -13.257 1.00 72.81 322 ALA A N 1
ATOM 2382 C CA . ALA A 1 322 ? 38.479 -10.879 -11.882 1.00 72.81 322 ALA A CA 1
ATOM 2383 C C . ALA A 1 322 ? 38.319 -9.707 -10.906 1.00 72.81 322 ALA A C 1
ATOM 2385 O O . ALA A 1 322 ? 38.783 -8.601 -11.167 1.00 72.81 322 ALA A O 1
ATOM 2386 N N . LEU A 1 323 ? 37.664 -9.941 -9.769 1.00 67.75 323 LEU A N 1
ATOM 2387 C CA . LEU A 1 323 ? 37.541 -8.962 -8.688 1.00 67.75 323 LEU A CA 1
ATOM 2388 C C . LEU A 1 323 ? 38.429 -9.406 -7.526 1.00 67.75 323 LEU A C 1
ATOM 2390 O O . LEU A 1 323 ? 38.216 -10.473 -6.953 1.00 67.75 323 LEU A O 1
ATOM 2394 N N . LYS A 1 324 ? 39.426 -8.595 -7.166 1.00 66.50 324 LYS A N 1
ATOM 2395 C CA . LYS A 1 324 ? 40.290 -8.838 -6.007 1.00 66.50 324 LYS A CA 1
ATOM 2396 C C . LYS A 1 324 ? 39.875 -7.906 -4.872 1.00 66.50 324 LYS A C 1
ATOM 2398 O O . LYS A 1 324 ? 40.101 -6.703 -4.936 1.00 66.50 324 LYS A O 1
ATOM 2403 N N . GLY A 1 325 ? 39.256 -8.458 -3.833 1.00 61.81 325 GLY A N 1
ATOM 2404 C CA . GLY A 1 325 ? 38.918 -7.730 -2.608 1.00 61.81 325 GLY A CA 1
ATOM 2405 C C . GLY A 1 325 ? 39.797 -8.162 -1.435 1.00 61.81 325 GLY A C 1
ATOM 2406 O O . GLY A 1 325 ? 40.145 -9.335 -1.315 1.00 61.81 325 GLY A O 1
ATOM 2407 N N . ARG A 1 326 ? 40.144 -7.219 -0.553 1.00 59.66 326 ARG A N 1
ATOM 2408 C CA . ARG A 1 326 ? 40.460 -7.518 0.853 1.00 59.66 326 ARG A CA 1
ATOM 2409 C C . ARG A 1 326 ? 39.178 -7.259 1.643 1.00 59.66 326 ARG A C 1
ATOM 2411 O O . ARG A 1 326 ? 38.736 -6.110 1.690 1.00 59.66 326 ARG A O 1
ATOM 2418 N N . PHE A 1 327 ? 38.569 -8.327 2.149 1.00 54.88 327 PHE A N 1
ATOM 2419 C CA . PHE A 1 327 ? 37.334 -8.277 2.935 1.00 54.88 327 PHE A CA 1
ATOM 2420 C C . PHE A 1 327 ? 37.622 -7.921 4.390 1.00 54.88 327 PHE A C 1
ATOM 2422 O O . PHE A 1 327 ? 38.685 -8.359 4.886 1.00 54.88 327 PHE A O 1
#

Radius of gyration: 36.93 Å; chains: 1; bounding box: 75×76×102 Å

pLDDT: mean 85.76, std 18.1, range [39.34, 98.75]